Protein 6E20 (pdb70)

Secondary structure (DSSP, 8-state):
--EEEEEEEEETTPEEEEEEEE-TT--BEEEEEEEETTEEEEEEEEBSSBTTB--EEEEEEBTTB---EEE------TTS-EEEEEEE-SSEEEEEPTTS-EEEEE-SS--SEEEEEEEEESEEEEEEE-/--EEEEEEEEETTPEEEEEEEE-TT-SBEEEEEEEETTEEEEEEEEBSSBTTB--EEEEEEETTB---EEE------TT--EEEEEEE-SSEEEEEPTTS-EEEEE-TT--SEEEEEEEEESEEEEEEEE-

InterPro domains:
  IPR001079 Galectin, carbohydrate recognition domain [PF00337] (8-133)
  IPR001079 Galectin, carbohydrate recognition domain [PS51304] (3-134)
  IPR001079 Galectin, carbohydrate recognition domain [SM00276] (2-134)
  IPR001079 Galectin, carbohydrate recognition domain [SM00908] (7-133)
  IPR001079 Galectin, carbohydrate recognition domain [cd00070] (10-132)
  IPR013320 Concanavalin A-like lectin/glucanase domain superfamily [SSF49899] (4-133)
  IPR044156 Galectin-like [PTHR11346] (11-133)

Nearest PDB structures (foldseek):
  6e20-assembly1_A  TM=1.008E+00  e=2.338E-24  Danio rerio
  1wld-assembly1_A-2  TM=9.629E-01  e=2.740E-14  Conger myriaster
  1wlc-assembly1_A-2  TM=9.597E-01  e=2.348E-14  Conger myriaster
  1is3-assembly1_A  TM=9.635E-01  e=5.935E-14  Conger myriaster
  1wlw-assembly1_A-2  TM=9.595E-01  e=4.830E-14  Conger myriaster

Solvent-accessible surface area: 12038 Å² total

B-factor: mean 32.48, std 8.84, range [18.96, 79.33]

GO terms:
  GO:0016936 galactoside binding (F, IDA)
  GO:0043236 laminin binding (F, IDA)
  GO:0002040 sprouting angiogenesis (P, IGI)
  GO:0001944 vasculature development (P, IMP)
  GO:0048741 skeletal muscle fiber development (P, IMP)
  GO:0050769 positive regulation of neurogenesis (P, IMP)
  GO:0090303 positive regulation of wound healing (P, IMP)

Foldseek 3Di:
DFDKAFQPKDFAPDKKKWKWAFAQPFQKKWKFWAADPQWTQWTWIQGCHPPNDVWIWIWTHHPHDIPIDTDPDHPHHHGDMWMWIWHDDLFFIWIQTRVRDIDTGGRPVRDRMTGIIGMDTRMGTPDTDD/DADKFFQPKAFAPKKKKWKKAFALPFQKKWKFWAADPQWTQWTWMQGCHPPNDVWIWIWTGHDNDIPIDTDPDHPHHHGDMWMWMWHDDLFWIWIQTRVRDIDTGGRPVSDRITRIIGMDTRMDIPDIDID

CATH classification: 2.60.120.200

Radius of gyration: 19.39 Å; Cα contacts (8 Å, |Δi|>4): 708; chains: 2; bounding box: 37×38×60 Å

Structure (mmCIF, N/CA/C/O backbone):
data_6E20
#
_entry.id   6E20
#
_cell.length_a   40.438
_cell.length_b   40.438
_cell.length_c   303.639
_cell.angle_alpha   90.00
_cell.angle_beta   90.00
_cell.angle_gamma   120.00
#
_symmetry.space_group_name_H-M   'P 61'
#
loop_
_entity.id
_entity.type
_entity.pdbx_description
1 polymer Galectin
2 branched beta-D-galactopyranose-(1-4)-2-acetamido-2-deoxy-alpha-D-glucopyranose
3 non-polymer 'MAGNESIUM ION'
4 water water
#
loop_
_atom_site.group_PDB
_atom_site.id
_atom_site.type_symbol
_atom_site.label_atom_id
_atom_site.label_alt_id
_atom_site.label_comp_id
_atom_site.label_asym_id
_atom_site.label_entity_id
_atom_site.label_seq_id
_atom_site.pdbx_PDB_ins_code
_atom_site.Cartn_x
_atom_site.Cartn_y
_atom_site.Cartn_z
_atom_site.occupancy
_atom_site.B_iso_or_equiv
_atom_site.auth_seq_id
_atom_site.auth_comp_id
_atom_site.auth_asym_id
_atom_site.auth_atom_id
_atom_site.pdbx_PDB_model_num
ATOM 1 N N . ALA A 1 2 ? 10.411 -16.024 8.392 1.00 64.59 2 ALA A N 1
ATOM 2 C CA . ALA A 1 2 ? 10.128 -14.575 8.672 1.00 61.13 2 ALA A CA 1
ATOM 3 C C . ALA A 1 2 ? 11.346 -13.710 8.311 1.00 57.78 2 ALA A C 1
ATOM 4 O O . ALA A 1 2 ? 11.133 -12.578 7.807 1.00 59.16 2 ALA A O 1
ATOM 6 N N . GLY A 1 3 ? 12.560 -14.227 8.552 1.00 47.20 3 GLY A N 1
ATOM 7 C CA . GLY A 1 3 ? 13.849 -13.561 8.265 1.00 38.45 3 GLY A CA 1
ATOM 8 C C . GLY A 1 3 ? 14.480 -14.047 6.966 1.00 35.30 3 GLY A C 1
ATOM 9 O O . GLY A 1 3 ? 13.758 -14.574 6.111 1.00 37.01 3 GLY A O 1
ATOM 10 N N . VAL A 1 4 ? 15.781 -13.836 6.787 1.00 32.71 4 VAL A N 1
ATOM 11 C CA . VAL A 1 4 ? 16.483 -14.105 5.494 1.00 31.64 4 VAL A CA 1
ATOM 12 C C . VAL A 1 4 ? 16.867 -15.596 5.434 1.00 30.87 4 VAL A C 1
ATOM 13 O O . VAL A 1 4 ? 17.620 -16.049 6.325 1.00 27.37 4 VAL A O 1
ATOM 17 N N . LEU A 1 5 ? 16.398 -16.282 4.389 1.00 29.40 5 LEU A N 1
ATOM 18 C CA . LEU A 1 5 ? 16.670 -17.710 4.055 1.00 29.16 5 LEU A CA 1
ATOM 19 C C . LEU A 1 5 ? 17.545 -17.776 2.799 1.00 29.09 5 LEU A C 1
ATOM 20 O O . LEU A 1 5 ? 17.171 -17.193 1.759 1.00 27.08 5 LEU A O 1
ATOM 25 N N . ILE A 1 6 ? 18.712 -18.412 2.903 1.00 29.52 6 ILE A N 1
ATOM 26 C CA . ILE A 1 6 ? 19.649 -18.635 1.768 1.00 28.62 6 ILE A CA 1
ATOM 27 C C . ILE A 1 6 ? 19.855 -20.141 1.621 1.00 30.94 6 ILE A C 1
ATOM 28 O O . ILE A 1 6 ? 20.435 -20.735 2.552 1.00 29.30 6 ILE A O 1
ATOM 33 N N . GLN A 1 7 ? 19.406 -20.733 0.513 1.00 34.34 7 GLN A N 1
ATOM 34 C CA . GLN A 1 7 ? 19.570 -22.187 0.239 1.00 36.41 7 GLN A CA 1
ATOM 35 C C . GLN A 1 7 ? 20.558 -22.402 -0.919 1.00 40.34 7 GLN A C 1
ATOM 36 O O . GLN A 1 7 ? 20.454 -21.690 -1.945 1.00 36.19 7 GLN A O 1
ATOM 42 N N . ASN A 1 8 ? 21.495 -23.341 -0.725 1.00 40.92 8 ASN A N 1
ATOM 43 C CA . ASN A 1 8 ? 22.420 -23.930 -1.736 1.00 39.23 8 ASN A CA 1
ATOM 44 C C . ASN A 1 8 ? 23.578 -22.994 -2.051 1.00 39.50 8 ASN A C 1
ATOM 45 O O . ASN A 1 8 ? 24.297 -23.272 -3.032 1.00 39.29 8 ASN A O 1
ATOM 50 N N . MET A 1 9 ? 23.794 -21.963 -1.233 1.00 36.78 9 MET A N 1
ATOM 51 C CA . MET A 1 9 ? 25.087 -21.240 -1.198 1.00 36.41 9 MET A CA 1
ATOM 52 C C . MET A 1 9 ? 26.045 -22.090 -0.351 1.00 38.88 9 MET A C 1
ATOM 53 O O . MET A 1 9 ? 25.617 -22.526 0.709 1.00 42.09 9 MET A O 1
ATOM 58 N N . SER A 1 10 ? 27.262 -22.392 -0.818 1.00 43.90 10 SER A N 1
ATOM 59 C CA . SER A 1 10 ? 28.095 -23.485 -0.236 1.00 42.24 10 SER A CA 1
ATOM 60 C C . SER A 1 10 ? 29.131 -22.921 0.729 1.00 45.47 10 SER A C 1
ATOM 61 O O . SER A 1 10 ? 29.989 -22.120 0.295 1.00 47.09 10 SER A O 1
ATOM 64 N N . PHE A 1 11 ? 29.071 -23.359 1.989 1.00 44.21 11 PHE A N 1
ATOM 65 C CA . PHE A 1 11 ? 30.081 -23.002 3.017 1.00 42.74 11 PHE A CA 1
ATOM 66 C C . PHE A 1 11 ? 30.866 -24.276 3.354 1.00 38.71 11 PHE A C 1
ATOM 67 O O . PHE A 1 11 ? 30.202 -25.276 3.680 1.00 38.77 11 PHE A O 1
ATOM 75 N N . LYS A 1 12 ? 32.206 -24.218 3.230 1.00 45.02 12 LYS A N 1
ATOM 76 C CA . LYS A 1 12 ? 33.166 -25.359 3.347 1.00 43.40 12 LYS A CA 1
ATOM 77 C C . LYS A 1 12 ? 34.417 -25.004 4.176 1.00 44.55 12 LYS A C 1
ATOM 78 O O . LYS A 1 12 ? 34.876 -23.804 4.192 1.00 39.58 12 LYS A O 1
ATOM 84 N N . VAL A 1 13 ? 35.039 -26.042 4.760 1.00 47.93 13 VAL A N 1
ATOM 85 C CA . VAL A 1 13 ? 36.304 -25.927 5.541 1.00 39.87 13 VAL A CA 1
ATOM 86 C C . VAL A 1 13 ? 37.322 -25.210 4.666 1.00 42.37 13 VAL A C 1
ATOM 87 O O . VAL A 1 13 ? 37.526 -25.656 3.546 1.00 49.40 13 VAL A O 1
ATOM 91 N N . GLY A 1 14 ? 37.942 -24.150 5.170 1.00 43.20 14 GLY A N 1
ATOM 92 C CA . GLY A 1 14 ? 38.932 -23.357 4.431 1.00 44.85 14 GLY A CA 1
ATOM 93 C C . GLY A 1 14 ? 38.362 -22.007 4.082 1.00 45.60 14 GLY A C 1
ATOM 94 O O . GLY A 1 14 ? 39.133 -21.036 4.096 1.00 58.27 14 GLY A O 1
ATOM 95 N N . GLN A 1 15 ? 37.058 -21.942 3.802 1.00 47.17 15 GLN A N 1
ATOM 96 C CA . GLN A 1 15 ? 36.380 -20.714 3.308 1.00 48.10 15 GLN A CA 1
ATOM 97 C C . GLN A 1 15 ? 36.057 -19.780 4.479 1.00 48.32 15 GLN A C 1
ATOM 98 O O . GLN A 1 15 ? 35.725 -20.286 5.559 1.00 51.50 15 GLN A O 1
ATOM 104 N N . THR A 1 16 ? 36.140 -18.468 4.240 1.00 47.97 16 THR A N 1
ATOM 105 C CA . THR A 1 16 ? 35.629 -17.391 5.126 1.00 48.72 16 THR A CA 1
ATOM 106 C C . THR A 1 16 ? 34.180 -17.078 4.715 1.00 48.16 16 THR A C 1
ATOM 107 O O . THR A 1 16 ? 33.963 -16.696 3.539 1.00 48.85 16 THR A O 1
ATOM 111 N N . LEU A 1 17 ? 33.226 -17.237 5.631 1.00 41.59 17 LEU A N 1
ATOM 112 C CA . LEU A 1 17 ? 31.864 -16.656 5.496 1.00 39.81 17 LEU A CA 1
ATOM 113 C C . LEU A 1 17 ? 31.897 -15.274 6.140 1.00 38.82 17 LEU A C 1
ATOM 114 O O . LEU A 1 17 ? 32.247 -15.205 7.333 1.00 40.15 17 LEU A O 1
ATOM 119 N N . THR A 1 18 ? 31.631 -14.218 5.368 1.00 37.80 18 THR A N 1
ATOM 120 C CA . THR A 1 18 ? 31.501 -12.827 5.874 1.00 36.18 18 THR A CA 1
ATOM 121 C C . THR A 1 18 ? 30.015 -12.417 5.845 1.00 36.81 18 THR A C 1
ATOM 122 O O . THR A 1 18 ? 29.414 -12.440 4.755 1.00 38.20 18 THR A O 1
ATOM 126 N N . ILE A 1 19 ? 29.443 -12.108 7.012 1.00 32.23 19 ILE A N 1
ATOM 127 C CA . ILE A 1 19 ? 28.083 -11.527 7.196 1.00 29.68 19 ILE A CA 1
ATOM 128 C C . ILE A 1 19 ? 28.238 -10.037 7.507 1.00 30.71 19 ILE A C 1
ATOM 129 O O . ILE A 1 19 ? 28.976 -9.666 8.440 1.00 29.41 19 ILE A O 1
ATOM 134 N N . THR A 1 20 ? 27.591 -9.210 6.699 1.00 29.65 20 THR A N 1
ATOM 135 C CA . THR A 1 20 ? 27.499 -7.756 6.897 1.00 28.49 20 THR A CA 1
ATOM 136 C C . THR A 1 20 ? 26.039 -7.472 7.238 1.00 27.47 20 THR A C 1
ATOM 137 O O . THR A 1 20 ? 25.160 -7.978 6.542 1.00 31.40 20 THR A O 1
ATOM 141 N N . GLY A 1 21 ? 25.783 -6.728 8.300 1.00 27.83 21 GLY A N 1
ATOM 142 C CA . GLY A 1 21 ? 24.421 -6.227 8.518 1.00 27.70 21 GLY A CA 1
ATOM 143 C C . GLY A 1 21 ? 24.360 -5.123 9.536 1.00 25.20 21 GLY A C 1
ATOM 144 O O . GLY A 1 21 ? 25.406 -4.631 9.963 1.00 24.62 21 GLY A O 1
ATOM 145 N N . VAL A 1 22 ? 23.143 -4.772 9.922 1.00 26.41 22 VAL A N 1
ATOM 146 C CA . VAL A 1 22 ? 22.870 -3.635 10.848 1.00 25.39 22 VAL A CA 1
ATOM 147 C C . VAL A 1 22 ? 21.720 -4.078 11.731 1.00 24.20 22 VAL A C 1
ATOM 148 O O . VAL A 1 22 ? 20.645 -4.426 11.235 1.00 24.11 22 VAL A O 1
ATOM 152 N N . PRO A 1 23 ? 21.926 -4.155 13.061 1.00 23.56 23 PRO A N 1
ATOM 153 C CA . PRO A 1 23 ? 20.828 -4.490 13.948 1.00 24.25 23 PRO A CA 1
ATOM 154 C C . PRO A 1 23 ? 19.846 -3.310 13.891 1.00 25.45 23 PRO A C 1
ATOM 155 O O . PRO A 1 23 ? 20.265 -2.165 13.700 1.00 23.20 23 PRO A O 1
ATOM 159 N N . LYS A 1 24 ? 18.563 -3.619 14.039 1.00 27.50 24 LYS A N 1
ATOM 160 C CA . LYS A 1 24 ? 17.500 -2.598 14.066 1.00 28.46 24 LYS A CA 1
ATOM 161 C C . LYS A 1 24 ? 17.724 -1.716 15.295 1.00 25.11 24 LYS A C 1
ATOM 162 O O . LYS A 1 24 ? 18.291 -2.154 16.300 1.00 25.57 24 LYS A O 1
ATOM 168 N N . PRO A 1 25 ? 17.274 -0.444 15.266 1.00 24.39 25 PRO A N 1
ATOM 169 C CA . PRO A 1 25 ? 17.468 0.473 16.396 1.00 23.03 25 PRO A CA 1
ATOM 170 C C . PRO A 1 25 ? 17.025 -0.058 17.763 1.00 20.96 25 PRO A C 1
ATOM 171 O O . PRO A 1 25 ? 17.652 0.289 18.747 1.00 21.39 25 PRO A O 1
ATOM 175 N N . ASP A 1 26 ? 15.956 -0.858 17.800 1.00 23.52 26 ASP A N 1
ATOM 176 C CA . ASP A 1 26 ? 15.388 -1.443 19.049 1.00 25.13 26 ASP A CA 1
ATOM 177 C C . ASP A 1 26 ? 15.561 -2.959 19.013 1.00 25.20 26 ASP A C 1
ATOM 178 O O . ASP A 1 26 ? 14.768 -3.671 19.651 1.00 24.32 26 ASP A O 1
ATOM 183 N N . SER A 1 27 ? 16.576 -3.442 18.300 1.00 23.99 27 SER A N 1
ATOM 184 C CA . SER A 1 27 ? 16.867 -4.894 18.244 1.00 25.12 27 SER A CA 1
ATOM 185 C C . SER A 1 27 ? 16.995 -5.403 19.676 1.00 23.32 27 SER A C 1
ATOM 186 O O . SER A 1 27 ? 17.773 -4.821 20.486 1.00 22.80 27 SER A O 1
ATOM 189 N N . THR A 1 28 ? 16.273 -6.473 19.972 1.00 22.36 28 THR A N 1
ATOM 190 C CA . THR A 1 28 ? 16.422 -7.261 21.223 1.00 23.59 28 THR A CA 1
ATOM 191 C C . THR A 1 28 ? 17.473 -8.351 20.984 1.00 24.32 28 THR A C 1
ATOM 192 O O . THR A 1 28 ? 18.232 -8.694 21.905 1.00 25.75 28 THR A O 1
ATOM 196 N N . ASN A 1 29 ? 17.477 -8.929 19.792 1.00 23.85 29 ASN A N 1
ATOM 197 C CA . ASN A 1 29 ? 18.495 -9.945 19.409 1.00 26.30 29 ASN A CA 1
ATOM 198 C C . ASN A 1 29 ? 18.411 -10.206 17.912 1.00 26.44 29 ASN A C 1
ATOM 199 O O . ASN A 1 29 ? 17.475 -9.690 17.269 1.00 27.70 29 ASN A O 1
ATOM 204 N N . PHE A 1 30 ? 19.389 -10.939 17.388 1.00 27.82 30 PHE A N 1
ATOM 205 C CA . PHE A 1 30 ? 19.372 -11.514 16.028 1.00 26.37 30 PHE A CA 1
ATOM 206 C C . PHE A 1 30 ? 20.209 -12.784 16.059 1.00 25.81 30 PHE A C 1
ATOM 207 O O . PHE A 1 30 ? 20.965 -12.973 17.022 1.00 25.22 30 PHE A O 1
ATOM 215 N N . ALA A 1 31 ? 20.011 -13.629 15.057 1.00 26.74 31 ALA A N 1
ATOM 216 C CA . ALA A 1 31 ? 20.588 -14.988 14.964 1.00 27.14 31 ALA A CA 1
ATOM 217 C C . ALA A 1 31 ? 21.041 -15.275 13.531 1.00 27.28 31 ALA A C 1
ATOM 218 O O . ALA A 1 31 ? 20.294 -14.933 12.558 1.00 26.24 31 ALA A O 1
ATOM 220 N N . ILE A 1 32 ? 22.245 -15.842 13.430 1.00 28.99 32 ILE A N 1
ATOM 221 C CA . ILE A 1 32 ? 22.851 -16.446 12.208 1.00 30.64 32 ILE A CA 1
ATOM 222 C C . ILE A 1 32 ? 22.771 -17.957 12.394 1.00 31.49 32 ILE A C 1
ATOM 223 O O . ILE A 1 32 ? 23.350 -18.454 13.405 1.00 28.99 32 ILE A O 1
ATOM 228 N N . ASN A 1 33 ? 22.035 -18.640 11.509 1.00 28.02 33 ASN A N 1
ATOM 229 C CA . ASN A 1 33 ? 21.871 -20.110 11.540 1.00 30.11 33 ASN A CA 1
ATOM 230 C C . ASN A 1 33 ? 22.620 -20.695 10.342 1.00 33.79 33 ASN A C 1
ATOM 231 O O . ASN A 1 33 ? 22.410 -20.228 9.196 1.00 35.89 33 ASN A O 1
ATOM 236 N N . ILE A 1 34 ? 23.484 -21.674 10.603 1.00 36.09 34 ILE A N 1
ATOM 237 C CA . ILE A 1 34 ? 24.278 -22.400 9.569 1.00 33.62 34 ILE A CA 1
ATOM 238 C C . ILE A 1 34 ? 24.077 -23.887 9.830 1.00 34.85 34 ILE A C 1
ATOM 239 O O . ILE A 1 34 ? 24.419 -24.331 10.945 1.00 31.48 34 ILE A O 1
ATOM 244 N N . GLY A 1 35 ? 23.499 -24.610 8.871 1.00 36.69 35 GLY A N 1
ATOM 245 C CA . GLY A 1 35 ? 23.248 -26.058 8.986 1.00 34.80 35 GLY A CA 1
ATOM 246 C C . GLY A 1 35 ? 22.931 -26.695 7.643 1.00 34.58 35 GLY A C 1
ATOM 247 O O . GLY A 1 35 ? 23.479 -26.245 6.621 1.00 38.48 35 GLY A O 1
ATOM 248 N N . HIS A 1 36 ? 22.118 -27.746 7.681 1.00 36.94 36 HIS A N 1
ATOM 249 C CA . HIS A 1 36 ? 21.661 -28.542 6.517 1.00 40.64 36 HIS A CA 1
ATOM 250 C C . HIS A 1 36 ? 20.224 -28.146 6.211 1.00 37.43 36 HIS A C 1
ATOM 251 O O . HIS A 1 36 ? 19.868 -28.078 5.036 1.00 39.60 36 HIS A O 1
ATOM 258 N N . SER A 1 37 ? 19.453 -27.928 7.271 1.00 41.37 37 SER A N 1
ATOM 259 C CA . SER A 1 37 ? 17.977 -27.832 7.267 1.00 39.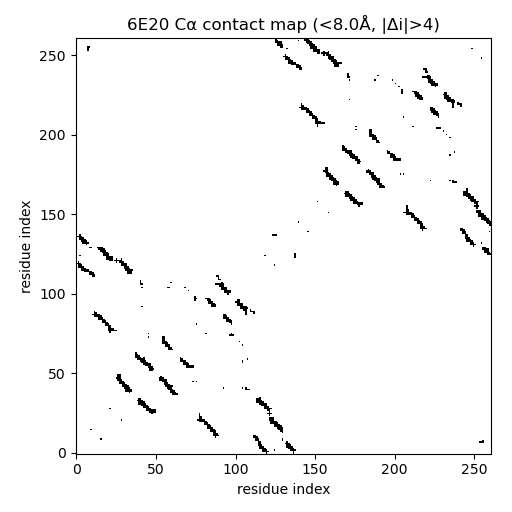71 37 SER A CA 1
ATOM 260 C C . SER A 1 37 ? 17.552 -26.948 8.433 1.00 42.03 37 SER A C 1
ATOM 261 O O . SER A 1 37 ? 18.393 -26.579 9.251 1.00 40.78 37 SER A O 1
ATOM 264 N N . PRO A 1 38 ? 16.261 -26.559 8.521 1.00 38.93 38 PRO A N 1
ATOM 265 C CA . PRO A 1 38 ? 15.714 -25.938 9.727 1.00 39.89 38 PRO A CA 1
ATOM 266 C C . PRO A 1 38 ? 15.758 -26.804 10.994 1.00 41.82 38 PRO A C 1
ATOM 267 O O . PRO A 1 38 ? 15.855 -26.232 12.061 1.00 39.01 38 PRO A O 1
ATOM 271 N N . GLU A 1 39 ? 15.666 -28.133 10.851 1.00 41.59 39 GLU A N 1
ATOM 272 C CA . GLU A 1 39 ? 15.688 -29.117 11.975 1.00 40.90 39 GLU A CA 1
ATOM 273 C C . GLU A 1 39 ? 17.129 -29.533 12.308 1.00 39.15 39 GLU A C 1
ATOM 274 O O . GLU A 1 39 ? 17.323 -30.322 13.257 1.00 37.84 39 GLU A O 1
ATOM 280 N N . ASP A 1 40 ? 18.115 -29.089 11.539 1.00 39.20 40 ASP A N 1
ATOM 281 C CA . 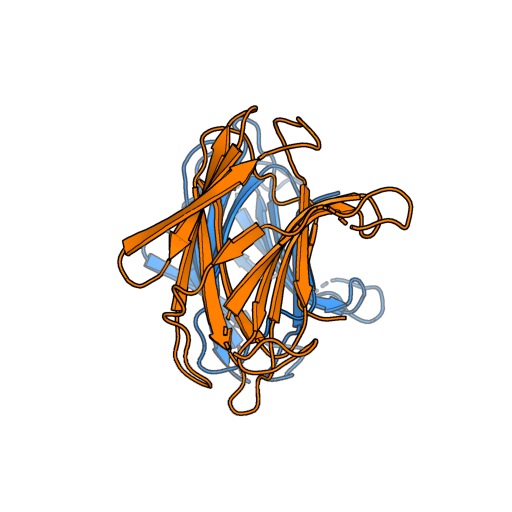ASP A 1 40 ? 19.518 -29.514 11.761 1.00 40.14 40 ASP A CA 1
ATOM 282 C C . ASP A 1 40 ? 20.429 -28.285 11.634 1.00 38.43 40 ASP A C 1
ATOM 283 O O . ASP A 1 40 ? 20.872 -27.992 10.497 1.00 41.15 40 ASP A O 1
ATOM 288 N N . ILE A 1 41 ? 20.700 -27.595 12.763 1.00 37.89 41 ILE A N 1
ATOM 289 C CA . ILE A 1 41 ? 21.504 -26.331 12.840 1.00 31.58 41 ILE A CA 1
ATOM 290 C C . ILE A 1 41 ? 22.836 -26.609 13.544 1.00 29.12 41 ILE A C 1
ATOM 291 O O . ILE A 1 41 ? 22.822 -26.874 14.761 1.00 27.77 41 ILE A O 1
ATOM 296 N N . ALA A 1 42 ? 23.953 -26.457 12.838 1.00 29.45 42 ALA A N 1
ATOM 297 C CA . ALA A 1 42 ? 25.303 -26.770 13.365 1.00 29.91 42 ALA A CA 1
ATOM 298 C C . ALA A 1 42 ? 25.837 -25.555 14.136 1.00 30.37 42 ALA A C 1
ATOM 299 O O . ALA A 1 42 ? 26.496 -25.757 15.159 1.00 26.45 42 ALA A O 1
ATOM 301 N N . LEU A 1 43 ? 25.603 -24.336 13.638 1.00 26.89 43 LEU A N 1
ATOM 302 C CA . LEU A 1 43 ? 25.934 -23.094 14.382 1.00 28.67 43 LEU A CA 1
ATOM 303 C C . LEU A 1 43 ? 24.701 -22.186 14.395 1.00 27.38 43 LEU A C 1
ATOM 304 O O . LEU A 1 43 ? 24.226 -21.835 13.317 1.00 28.78 43 LEU A O 1
ATOM 309 N N . HIS A 1 44 ? 24.196 -21.919 15.597 1.00 25.05 44 HIS A N 1
ATOM 310 C CA . HIS A 1 44 ? 23.253 -20.824 15.941 1.00 26.00 44 HIS A CA 1
ATOM 311 C C . HIS A 1 44 ? 24.042 -19.782 16.734 1.00 23.66 44 HIS A C 1
ATOM 312 O O . HIS A 1 44 ? 24.509 -20.090 17.848 1.00 19.28 44 HIS A O 1
ATOM 319 N N . MET A 1 45 ? 24.297 -18.629 16.129 1.00 23.31 45 MET A N 1
ATOM 320 C CA . MET A 1 45 ? 25.058 -17.571 16.807 1.00 23.41 45 MET A CA 1
ATOM 321 C C . MET A 1 45 ? 24.108 -16.400 17.060 1.00 25.65 45 MET A C 1
ATOM 322 O O . MET A 1 45 ? 23.677 -15.770 16.066 1.00 24.79 45 MET A O 1
ATOM 327 N N . ASN A 1 46 ? 23.829 -16.125 18.332 1.00 23.30 46 ASN A N 1
ATOM 328 C CA . ASN A 1 46 ? 22.629 -15.359 18.755 1.00 22.82 46 ASN A CA 1
ATOM 329 C C . ASN A 1 46 ? 23.070 -14.210 19.655 1.00 22.77 46 ASN A C 1
ATOM 330 O O . ASN A 1 46 ? 23.046 -14.333 20.879 1.00 24.57 46 ASN A O 1
ATOM 335 N N . PRO A 1 47 ? 23.536 -13.073 19.088 1.00 22.68 47 PRO A N 1
ATOM 336 C CA . PRO A 1 47 ? 23.779 -11.869 19.885 1.00 22.68 47 PRO A CA 1
ATOM 337 C C . PRO A 1 47 ? 22.484 -11.304 20.482 1.00 21.83 47 PRO A C 1
ATOM 338 O O . PRO A 1 47 ? 21.520 -11.084 19.730 1.00 22.27 47 PRO A O 1
ATOM 342 N N . ARG A 1 48 ? 22.483 -11.115 21.802 1.00 20.50 48 ARG A N 1
ATOM 343 C CA . ARG A 1 48 ? 21.301 -10.666 22.571 1.00 22.90 48 ARG A CA 1
ATOM 344 C C . ARG A 1 48 ? 21.611 -9.298 23.170 1.00 25.26 48 ARG A C 1
ATOM 345 O O . ARG A 1 48 ? 22.433 -9.252 24.089 1.00 26.69 48 ARG A O 1
ATOM 353 N N . PHE A 1 49 ? 20.974 -8.245 22.636 1.00 24.43 49 PHE A N 1
ATOM 354 C CA . PHE A 1 49 ? 20.940 -6.906 23.274 1.00 24.35 49 PHE A CA 1
ATOM 355 C C . PHE A 1 49 ? 20.201 -7.071 24.604 1.00 23.62 49 PHE A C 1
ATOM 356 O O . PHE A 1 49 ? 20.768 -6.755 25.641 1.00 22.86 49 PHE A O 1
ATOM 364 N N . ASP A 1 50 ? 19.006 -7.653 24.556 1.00 24.74 50 ASP A N 1
ATOM 365 C CA . ASP A 1 50 ? 18.111 -7.809 25.721 1.00 24.64 50 ASP A CA 1
ATOM 366 C C . ASP A 1 50 ? 17.061 -8.847 25.344 1.00 24.04 50 ASP A C 1
ATOM 367 O O . ASP A 1 50 ? 16.063 -8.467 24.766 1.00 20.67 50 ASP A O 1
ATOM 372 N N . ALA A 1 51 ? 17.334 -10.133 25.554 1.00 25.16 51 ALA A N 1
ATOM 373 C CA . ALA A 1 51 ? 16.362 -11.207 25.239 1.00 24.50 51 ALA A CA 1
ATOM 374 C C . ALA A 1 51 ? 16.614 -12.405 26.146 1.00 25.78 51 ALA A C 1
ATOM 375 O O . ALA A 1 51 ? 17.790 -12.720 26.397 1.00 20.38 51 ALA A O 1
ATOM 377 N N . HIS A 1 52 ? 15.537 -13.006 26.672 1.00 26.60 52 HIS A N 1
ATOM 378 C CA . HIS A 1 52 ? 15.588 -14.285 27.419 1.00 24.57 52 HIS A CA 1
ATOM 379 C C . HIS A 1 52 ? 16.308 -14.083 28.757 1.00 25.13 52 HIS A C 1
ATOM 380 O O . HIS A 1 52 ? 16.903 -15.070 29.300 1.00 24.06 52 HIS A O 1
ATOM 387 N N . GLY A 1 53 ? 16.241 -12.868 29.310 1.00 24.46 53 GLY A N 1
ATOM 388 C CA . GLY A 1 53 ? 16.940 -12.502 30.563 1.00 24.35 53 GLY A CA 1
ATOM 389 C C . GLY A 1 53 ? 18.402 -12.106 30.348 1.00 22.98 53 GLY A C 1
ATOM 390 O O . GLY A 1 53 ? 19.084 -11.798 31.348 1.00 25.65 53 GLY A O 1
ATOM 391 N N . ASP A 1 54 ? 18.890 -12.106 29.107 1.00 23.21 54 ASP A N 1
ATOM 392 C CA . ASP A 1 54 ? 20.317 -11.841 28.766 1.00 25.27 54 ASP A CA 1
ATOM 393 C C . ASP A 1 54 ? 20.449 -10.430 28.163 1.00 23.99 54 ASP A C 1
ATOM 394 O O . ASP A 1 54 ? 19.698 -10.120 27.267 1.00 21.79 54 ASP A O 1
ATOM 399 N N . GLN A 1 55 ? 21.362 -9.605 28.677 1.00 25.00 55 GLN A N 1
ATOM 400 C CA . GLN A 1 55 ? 21.715 -8.288 28.104 1.00 23.36 55 GLN A CA 1
ATOM 401 C C . GLN A 1 55 ? 23.157 -8.359 27.599 1.00 23.23 55 GLN A C 1
ATOM 402 O O . GLN A 1 55 ? 24.006 -8.870 28.311 1.00 24.26 55 GLN A O 1
ATOM 418 N N . THR A 1 57 ? 24.901 -10.203 25.593 1.00 24.64 57 THR A N 1
ATOM 419 C CA . THR A 1 57 ? 25.509 -11.553 25.613 1.00 27.13 57 THR A CA 1
ATOM 420 C C . THR A 1 57 ? 25.329 -12.203 24.240 1.00 25.87 57 THR A C 1
ATOM 421 O O . THR A 1 57 ? 24.224 -12.128 23.666 1.00 25.25 57 THR A O 1
ATOM 425 N N . ILE A 1 58 ? 26.364 -12.894 23.782 1.00 24.59 58 ILE A N 1
ATOM 426 C CA . ILE A 1 58 ? 26.309 -13.768 22.579 1.00 23.22 58 ILE A CA 1
ATOM 427 C C . ILE A 1 58 ? 26.104 -15.201 23.060 1.00 23.03 58 ILE A C 1
ATOM 428 O O . ILE A 1 58 ? 26.920 -15.681 23.870 1.00 23.40 58 ILE A O 1
ATOM 433 N N . VAL A 1 59 ? 25.032 -15.834 22.582 1.00 24.13 59 VAL A N 1
ATOM 434 C CA . VAL A 1 59 ? 24.705 -17.256 22.856 1.00 24.36 59 VAL A CA 1
ATOM 435 C C . VAL A 1 59 ? 24.971 -18.043 21.582 1.00 24.51 59 VAL A C 1
ATOM 436 O O . VAL A 1 59 ? 24.345 -17.732 20.549 1.00 25.95 59 VAL A O 1
ATOM 440 N N . CYS A 1 60 ? 25.821 -19.060 21.674 1.00 22.82 60 CYS A N 1
ATOM 441 C CA . CYS A 1 60 ? 26.080 -20.001 20.564 1.00 23.57 60 CYS A CA 1
ATOM 442 C C . CYS A 1 60 ? 25.590 -21.387 20.977 1.00 23.53 60 CYS A C 1
ATOM 443 O O . CYS A 1 60 ? 25.714 -21.768 22.147 1.00 21.09 60 CYS A O 1
ATOM 446 N N . ASN A 1 61 ? 25.016 -22.111 20.032 1.00 24.72 61 ASN A N 1
ATOM 447 C CA . ASN A 1 61 ? 24.434 -23.437 20.312 1.00 24.08 61 ASN A CA 1
ATOM 448 C C . ASN A 1 61 ? 24.212 -24.157 18.982 1.00 24.74 61 ASN A C 1
ATOM 449 O O . ASN A 1 61 ? 24.487 -23.579 17.907 1.00 24.31 61 ASN A O 1
ATOM 454 N N . SER A 1 62 ? 23.735 -25.388 19.064 1.00 24.70 62 SER A N 1
ATOM 455 C CA . SER A 1 62 ? 23.377 -26.231 17.906 1.00 27.05 62 SER A CA 1
ATOM 456 C C . SER A 1 62 ? 22.021 -26.867 18.185 1.00 26.84 62 SER A C 1
ATOM 457 O O . SER A 1 62 ? 21.659 -26.961 19.361 1.00 28.47 62 SER A O 1
ATOM 460 N N . PHE A 1 63 ? 21.299 -27.247 17.131 1.00 30.89 63 PHE A N 1
ATOM 461 C CA . PHE A 1 63 ? 19.924 -27.793 17.200 1.00 32.10 63 PHE A CA 1
ATOM 462 C C . PHE A 1 63 ? 19.831 -29.026 16.304 1.00 34.26 63 PHE A C 1
ATOM 463 O O . PHE A 1 63 ? 20.023 -28.908 15.081 1.00 34.87 63 PHE A O 1
ATOM 471 N N . GLN A 1 64 ? 19.557 -30.170 16.920 1.00 41.76 64 GLN A N 1
ATOM 472 C CA . GLN A 1 64 ? 19.482 -31.488 16.244 1.00 48.45 64 GLN A CA 1
ATOM 473 C C . GLN A 1 64 ? 18.477 -32.361 17.006 1.00 50.17 64 GLN A C 1
ATOM 474 O O . GLN A 1 64 ? 18.394 -32.206 18.237 1.00 47.19 64 GLN A O 1
ATOM 480 N N . SER A 1 65 ? 17.711 -33.194 16.292 1.00 50.38 65 SER A N 1
ATOM 481 C CA . SER A 1 65 ? 16.805 -34.231 16.852 1.00 52.80 65 SER A CA 1
ATOM 482 C C . SER A 1 65 ? 15.744 -33.574 17.744 1.00 52.02 65 SER A C 1
ATOM 483 O O . SER A 1 65 ? 15.269 -34.242 18.684 1.00 53.25 65 SER A O 1
ATOM 486 N N . GLY A 1 66 ? 15.394 -32.314 17.457 1.00 48.52 66 GLY A N 1
ATOM 487 C CA . GLY A 1 66 ? 14.281 -31.585 18.094 1.00 44.35 66 GLY A CA 1
ATOM 488 C C . GLY A 1 66 ? 14.679 -30.903 19.394 1.00 43.70 66 GLY A C 1
ATOM 489 O O . GLY A 1 66 ? 13.764 -30.508 20.126 1.00 40.33 66 GLY A O 1
ATOM 490 N N . SER A 1 67 ? 15.981 -30.719 19.670 1.00 42.20 67 SER A N 1
ATOM 491 C CA . SER A 1 67 ? 16.481 -30.154 20.957 1.00 37.20 67 SER A CA 1
ATOM 492 C C . SER A 1 67 ? 17.670 -29.219 20.741 1.00 32.29 67 SER A C 1
ATOM 493 O O . SER A 1 67 ? 18.556 -29.566 19.938 1.00 30.87 67 SER A O 1
ATOM 496 N N . TRP A 1 68 ? 17.724 -28.108 21.489 1.00 28.18 68 TRP A N 1
ATOM 497 C CA . TRP A 1 68 ? 18.957 -27.295 21.648 1.00 27.95 68 TRP A CA 1
ATOM 498 C C . TRP A 1 68 ? 19.981 -28.112 22.449 1.00 28.00 68 TRP A C 1
ATOM 499 O O . TRP A 1 68 ? 19.567 -28.879 23.346 1.00 28.65 68 TRP A O 1
ATOM 520 N N . GLU A 1 70 ? 24.141 -27.817 24.390 1.00 24.39 70 GLU A N 1
ATOM 521 C CA . GLU A 1 70 ? 24.666 -26.941 25.473 1.00 24.35 70 GLU A CA 1
ATOM 522 C C . GLU A 1 70 ? 25.102 -25.581 24.900 1.00 23.21 70 GLU A C 1
ATOM 523 O O . GLU A 1 70 ? 25.866 -25.530 23.879 1.00 23.39 70 GLU A O 1
ATOM 529 N N . GLU A 1 71 ? 24.705 -24.495 25.569 1.00 24.28 71 GLU A N 1
ATOM 530 C CA . GLU A 1 71 ? 25.019 -23.114 25.124 1.00 21.67 71 GLU A CA 1
ATOM 531 C C . GLU A 1 71 ? 26.475 -22.787 25.447 1.00 21.69 71 GLU A C 1
ATOM 532 O O . GLU A 1 71 ? 26.919 -23.152 26.540 1.00 20.81 71 GLU A O 1
ATOM 538 N N . HIS A 1 72 ? 27.088 -22.059 24.536 1.00 22.32 72 HIS A N 1
ATOM 539 C CA . HIS A 1 72 ? 28.381 -21.388 24.764 1.00 24.79 72 HIS A CA 1
ATOM 540 C C . HIS A 1 72 ? 28.021 -19.897 24.890 1.00 26.82 72 HIS A C 1
ATOM 541 O O . HIS A 1 72 ? 27.467 -19.348 23.952 1.00 26.59 72 HIS A O 1
ATOM 548 N N . ARG A 1 73 ? 28.273 -19.297 26.049 1.00 27.54 73 ARG A N 1
ATOM 549 C CA . ARG A 1 73 ? 27.883 -17.895 26.330 1.00 27.84 73 ARG A CA 1
ATOM 550 C C . ARG A 1 73 ? 29.109 -16.980 26.461 1.00 29.24 73 ARG A C 1
ATOM 551 O O . ARG A 1 73 ? 30.044 -17.365 27.110 1.00 29.27 73 ARG A O 1
ATOM 559 N N . ASP A 1 74 ? 29.070 -15.824 25.811 1.00 28.65 74 ASP A N 1
ATOM 560 C CA . ASP A 1 74 ? 30.176 -14.835 25.798 1.00 29.90 74 ASP A CA 1
ATOM 561 C C . ASP A 1 74 ? 29.657 -13.433 26.128 1.00 32.65 74 ASP A C 1
ATOM 562 O O . ASP A 1 74 ? 28.774 -12.943 25.460 1.00 27.18 74 ASP A O 1
ATOM 567 N N . ASP A 1 75 ? 30.341 -12.801 27.071 1.00 36.02 75 ASP A N 1
ATOM 568 C CA . ASP A 1 75 ? 30.051 -11.463 27.645 1.00 40.17 75 ASP A CA 1
ATOM 569 C C . ASP A 1 75 ? 30.701 -10.404 26.750 1.00 35.07 75 ASP A C 1
ATOM 570 O O . ASP A 1 75 ? 30.455 -9.216 26.958 1.00 32.12 75 ASP A O 1
ATOM 575 N N . ASN A 1 76 ? 31.547 -10.829 25.816 1.00 33.49 76 ASN A N 1
ATOM 576 C CA . ASN A 1 76 ? 32.192 -9.940 24.821 1.00 36.75 76 ASN A CA 1
ATOM 577 C C . ASN A 1 76 ? 31.150 -9.606 23.755 1.00 34.55 76 ASN A C 1
ATOM 578 O O . ASN A 1 76 ? 30.727 -10.529 23.055 1.00 35.33 76 ASN A O 1
ATOM 583 N N . PHE A 1 77 ? 30.747 -8.343 23.643 1.00 31.87 77 PHE A N 1
ATOM 584 C CA . PHE A 1 77 ? 29.562 -7.927 22.843 1.00 28.44 77 PHE A CA 1
ATOM 585 C C . PHE A 1 77 ? 29.878 -6.678 22.031 1.00 27.46 77 PHE A C 1
ATOM 586 O O . PHE A 1 77 ? 29.502 -5.579 22.429 1.00 25.87 77 PHE A O 1
ATOM 594 N N . PRO A 1 78 ? 30.590 -6.795 20.888 1.00 29.30 78 PRO A N 1
ATOM 595 C CA . PRO A 1 78 ? 30.971 -5.631 20.096 1.00 29.68 78 PRO A CA 1
ATOM 596 C C . PRO A 1 78 ? 29.912 -5.373 19.020 1.00 31.25 78 PRO A C 1
ATOM 597 O O . PRO A 1 78 ? 30.244 -5.323 17.834 1.00 35.06 78 PRO A O 1
ATOM 601 N N . PHE A 1 79 ? 28.668 -5.215 19.464 1.00 27.97 79 PHE A N 1
ATOM 602 C CA . PHE A 1 79 ? 27.501 -4.923 18.604 1.00 25.94 79 PHE A CA 1
ATOM 603 C C . PHE A 1 79 ? 26.779 -3.718 19.189 1.00 23.90 79 PHE A C 1
ATOM 604 O O . PHE A 1 79 ? 26.694 -3.610 20.406 1.00 23.42 79 PHE A O 1
ATOM 612 N N . ILE A 1 80 ? 26.284 -2.837 18.329 1.00 25.53 80 ILE A N 1
ATOM 613 C CA . ILE A 1 80 ? 25.485 -1.647 18.743 1.00 25.73 80 ILE A CA 1
ATOM 614 C C . ILE A 1 80 ? 24.237 -1.577 17.854 1.00 24.90 80 ILE A C 1
ATOM 615 O O . ILE A 1 80 ? 24.352 -1.768 16.627 1.00 25.27 80 ILE A O 1
ATOM 620 N N . GLN A 1 81 ? 23.076 -1.336 18.456 1.00 24.01 81 GLN A N 1
ATOM 621 C CA . GLN A 1 81 ? 21.826 -1.177 17.685 1.00 24.66 81 GLN A CA 1
ATOM 622 C C . GLN A 1 81 ? 22.097 -0.112 16.607 1.00 22.99 81 GLN A C 1
ATOM 623 O O . GLN A 1 81 ? 22.784 0.880 16.915 1.00 25.39 81 GLN A O 1
ATOM 629 N N . ASP A 1 82 ? 21.606 -0.333 15.385 1.00 24.67 82 ASP A N 1
ATOM 630 C CA . ASP A 1 82 ? 21.660 0.620 14.247 1.00 26.64 82 ASP A CA 1
ATOM 631 C C . ASP A 1 82 ? 23.103 0.946 13.829 1.00 28.53 82 ASP A C 1
ATOM 632 O O . ASP A 1 82 ? 23.286 1.957 13.152 1.00 27.20 82 ASP A O 1
ATOM 637 N N . LYS A 1 83 ? 24.103 0.114 14.143 1.00 29.92 83 LYS A N 1
ATOM 638 C CA A LYS A 1 83 ? 25.486 0.297 13.622 0.50 29.34 83 LYS A CA 1
ATOM 639 C CA B LYS A 1 83 ? 25.492 0.294 13.629 0.50 28.51 83 LYS A CA 1
ATOM 640 C C . LYS A 1 83 ? 25.916 -0.948 12.834 1.00 29.18 83 LYS A C 1
ATOM 641 O O . LYS A 1 83 ? 25.734 -2.095 13.331 1.00 25.51 83 LYS A O 1
ATOM 652 N N . GLU A 1 84 ? 26.484 -0.726 11.657 1.00 29.18 84 GLU A N 1
ATOM 653 C CA . GLU A 1 84 ? 26.910 -1.828 10.762 1.00 32.17 84 GLU A CA 1
ATOM 654 C C . GLU A 1 84 ? 27.975 -2.704 11.437 1.00 27.45 84 GLU A C 1
ATOM 655 O O . GLU A 1 84 ? 28.836 -2.186 12.117 1.00 24.95 84 GLU A O 1
ATOM 661 N N . PHE A 1 85 ? 27.857 -4.015 11.291 1.00 28.72 85 PHE A N 1
ATOM 662 C CA . PHE A 1 85 ? 28.864 -4.995 11.758 1.00 30.79 85 PHE A CA 1
ATOM 663 C C . PHE A 1 85 ? 29.306 -5.812 10.552 1.00 34.42 85 PHE A C 1
ATOM 664 O O . PHE A 1 85 ? 28.510 -5.986 9.608 1.00 29.59 85 PHE A O 1
ATOM 672 N N . GLN A 1 86 ? 30.532 -6.318 10.636 1.00 34.30 86 GLN A N 1
ATOM 673 C CA . GLN A 1 86 ? 30.996 -7.461 9.819 1.00 35.10 86 GLN A CA 1
ATOM 674 C C . GLN A 1 86 ? 31.417 -8.586 10.768 1.00 30.76 86 GLN A C 1
ATOM 675 O O . GLN A 1 86 ? 32.078 -8.301 11.782 1.00 31.99 86 GLN A O 1
ATOM 681 N N . ILE A 1 87 ? 30.990 -9.806 10.461 1.00 32.63 87 ILE A N 1
ATOM 682 C CA . ILE A 1 87 ? 31.220 -11.054 11.250 1.00 33.59 87 ILE A CA 1
ATOM 683 C C . ILE A 1 87 ? 31.839 -12.058 10.272 1.00 37.28 87 ILE A C 1
ATOM 684 O O . ILE A 1 87 ? 31.192 -12.360 9.249 1.00 36.32 87 ILE A O 1
ATOM 689 N N . LYS A 1 88 ? 33.073 -12.486 10.521 1.00 38.45 88 LYS A N 1
ATOM 690 C CA . LYS A 1 88 ? 33.763 -13.494 9.680 1.00 39.47 88 LYS A CA 1
ATOM 691 C C . LYS A 1 88 ? 33.702 -14.815 10.435 1.00 38.23 88 LYS A C 1
ATOM 692 O O . LYS A 1 88 ? 33.977 -14.827 11.661 1.00 34.02 88 LYS A O 1
ATOM 698 N N . ILE A 1 89 ? 33.228 -15.842 9.744 1.00 37.17 89 ILE A N 1
ATOM 699 C CA . ILE A 1 89 ? 33.176 -17.238 10.243 1.00 38.51 89 ILE A CA 1
ATOM 700 C C . ILE A 1 89 ? 34.090 -18.080 9.343 1.00 41.50 89 ILE A C 1
ATOM 701 O O . ILE A 1 89 ? 34.031 -17.944 8.113 1.00 42.62 89 ILE A O 1
ATOM 706 N N . THR A 1 90 ? 34.969 -18.840 9.986 1.00 38.10 90 THR A N 1
ATOM 707 C CA . THR A 1 90 ? 35.866 -19.866 9.412 1.00 35.47 90 THR A CA 1
ATOM 708 C C . THR A 1 90 ? 35.470 -21.170 10.087 1.00 36.99 90 THR A C 1
ATOM 709 O O . THR A 1 90 ? 35.142 -21.153 11.292 1.00 34.22 90 THR A O 1
ATOM 713 N N . PHE A 1 91 ? 35.480 -22.286 9.394 1.00 36.53 91 PHE A N 1
ATOM 714 C CA . PHE A 1 91 ? 35.335 -23.538 10.162 1.00 38.11 91 PHE A CA 1
ATOM 715 C C . PHE A 1 91 ? 36.222 -24.635 9.605 1.00 36.39 91 PHE A C 1
ATOM 716 O O . PHE A 1 91 ? 36.725 -24.585 8.468 1.00 33.61 91 PHE A O 1
ATOM 724 N N . THR A 1 92 ? 36.424 -25.580 10.501 1.00 33.80 92 THR A N 1
ATOM 725 C CA . THR A 1 92 ? 37.258 -26.773 10.335 1.00 32.52 92 THR A CA 1
ATOM 726 C C . THR A 1 92 ? 36.376 -27.931 10.810 1.00 30.13 92 THR A C 1
ATOM 727 O O . THR A 1 92 ? 35.239 -27.676 11.295 1.00 24.74 92 THR A O 1
ATOM 731 N N . ASN A 1 93 ? 36.889 -29.154 10.728 1.00 30.81 93 ASN A N 1
ATOM 732 C CA . ASN A 1 93 ? 36.244 -30.336 11.340 1.00 29.18 93 ASN A CA 1
ATOM 733 C C . ASN A 1 93 ? 36.121 -30.088 12.850 1.00 24.57 93 ASN A C 1
ATOM 734 O O . ASN A 1 93 ? 35.126 -30.534 13.403 1.00 24.11 93 ASN A O 1
ATOM 739 N N . GLU A 1 94 ? 37.059 -29.377 13.505 1.00 22.74 94 GLU A N 1
ATOM 740 C CA . GLU A 1 94 ? 37.041 -29.228 15.000 1.00 23.94 94 GLU A CA 1
ATOM 741 C C . GLU A 1 94 ? 35.995 -28.188 15.415 1.00 25.13 94 GLU A C 1
ATOM 742 O O . GLU A 1 94 ? 35.237 -28.457 16.385 1.00 22.15 94 GLU A O 1
ATOM 748 N N . GLU A 1 95 ? 35.988 -27.021 14.767 1.00 29.03 95 GLU A N 1
ATOM 749 C CA . GLU A 1 95 ? 35.251 -25.861 15.329 1.00 30.65 95 GLU A CA 1
ATOM 750 C C . GLU A 1 95 ? 34.963 -24.778 14.292 1.00 33.53 95 GLU A C 1
ATOM 751 O O . GLU A 1 95 ? 35.707 -24.637 13.299 1.00 31.69 95 GLU A O 1
ATOM 757 N N . PHE A 1 96 ? 33.923 -24.001 14.580 1.00 34.74 96 PHE A N 1
ATOM 758 C CA . PHE A 1 96 ? 33.679 -22.683 13.957 1.00 32.31 96 PHE A CA 1
ATOM 759 C C . PHE A 1 96 ? 34.505 -21.654 14.694 1.00 31.47 96 PHE A C 1
ATOM 760 O O . PHE A 1 96 ? 34.405 -21.572 15.911 1.00 36.33 96 PHE A O 1
ATOM 768 N N . LEU A 1 97 ? 35.308 -20.904 13.968 1.00 30.55 97 LEU A N 1
ATOM 769 C CA . LEU A 1 97 ? 36.034 -19.759 14.527 1.00 30.82 97 LEU A CA 1
ATOM 770 C C . LEU A 1 97 ? 35.298 -18.498 14.056 1.00 32.11 97 LEU A C 1
ATOM 771 O O . LEU A 1 97 ? 35.288 -18.222 12.823 1.00 30.90 97 LEU A O 1
ATOM 776 N N . VAL A 1 98 ? 34.649 -17.800 14.985 1.00 28.87 98 VAL A N 1
ATOM 777 C CA . VAL A 1 98 ? 33.889 -16.549 14.684 1.00 29.08 98 VAL A CA 1
ATOM 778 C C . VAL A 1 98 ? 34.759 -15.359 15.058 1.00 29.82 98 VAL A C 1
ATOM 779 O O . VAL A 1 98 ? 35.152 -15.266 16.214 1.00 31.45 98 VAL A O 1
ATOM 783 N N . THR A 1 99 ? 35.031 -14.501 14.083 1.00 29.80 99 THR A N 1
ATOM 784 C CA . THR A 1 99 ? 35.755 -13.230 14.239 1.00 29.59 99 THR A CA 1
ATOM 785 C C . THR A 1 99 ? 34.730 -12.100 14.305 1.00 30.88 99 THR A C 1
ATOM 786 O O . THR A 1 99 ? 34.017 -11.854 13.296 1.00 26.99 99 THR A O 1
ATOM 790 N N . LEU A 1 100 ? 34.699 -11.422 15.447 1.00 29.80 100 LEU A N 1
ATOM 791 C CA . LEU A 1 100 ? 33.695 -10.384 15.759 1.00 29.59 100 LEU A CA 1
ATOM 792 C C . LEU A 1 100 ? 34.172 -9.048 15.202 1.00 30.07 100 LEU A C 1
ATOM 793 O O . LEU A 1 100 ? 35.345 -8.894 14.852 1.00 29.98 100 LEU A O 1
ATOM 798 N N . PRO A 1 101 ? 33.259 -8.061 15.083 1.00 32.18 101 PRO A N 1
ATOM 799 C CA . PRO A 1 101 ? 33.573 -6.768 14.483 1.00 33.99 101 PRO A CA 1
ATOM 800 C C . PRO A 1 101 ? 34.813 -6.065 15.043 1.00 34.45 101 PRO A C 1
ATOM 801 O O . PRO A 1 101 ? 35.390 -5.301 14.336 1.00 38.18 101 PRO A O 1
ATOM 805 N N . ASP A 1 102 ? 35.183 -6.330 16.295 1.00 36.89 102 ASP A N 1
ATOM 806 C CA . ASP A 1 102 ? 36.335 -5.663 16.970 1.00 37.41 102 ASP A CA 1
ATOM 807 C C . ASP A 1 102 ? 37.620 -6.486 16.840 1.00 34.36 102 ASP A C 1
ATOM 808 O O . ASP A 1 102 ? 38.545 -6.194 17.595 1.00 36.87 102 ASP A O 1
ATOM 813 N N . GLY A 1 103 ? 37.632 -7.560 16.049 1.00 37.12 103 GLY A N 1
ATOM 814 C CA . GLY A 1 103 ? 38.817 -8.435 15.902 1.00 38.07 103 GLY A CA 1
ATOM 815 C C . GLY A 1 103 ? 38.932 -9.486 17.003 1.00 39.57 103 GLY A C 1
ATOM 816 O O . GLY A 1 103 ? 39.848 -10.308 16.930 1.00 39.72 103 GLY A O 1
ATOM 817 N N . SER A 1 104 ? 38.033 -9.496 17.989 1.00 38.55 104 SER A N 1
ATOM 818 C CA . SER A 1 104 ? 37.950 -10.577 19.003 1.00 36.01 104 SER A CA 1
ATOM 819 C C . SER A 1 104 ? 37.320 -11.817 18.341 1.00 39.04 104 SER A C 1
ATOM 820 O O . SER A 1 104 ? 36.688 -11.670 17.265 1.00 34.52 104 SER A O 1
ATOM 823 N N . GLU A 1 105 ? 37.509 -12.997 18.944 1.00 35.97 105 GLU A N 1
ATOM 824 C CA . GLU A 1 105 ? 37.063 -14.303 18.379 1.00 39.43 105 GLU A CA 1
ATOM 825 C C . GLU A 1 105 ? 36.252 -15.110 19.392 1.00 36.68 105 GLU A C 1
ATOM 826 O O . GLU A 1 105 ? 36.553 -15.010 20.597 1.00 36.19 105 GLU A O 1
ATOM 832 N N . ILE A 1 106 ? 35.352 -15.954 18.885 1.00 31.94 106 ILE A N 1
ATOM 833 C CA . ILE A 1 106 ? 34.626 -17.006 19.650 1.00 32.63 106 ILE A CA 1
ATOM 834 C C . ILE A 1 106 ? 34.968 -18.340 18.997 1.00 32.41 106 ILE A C 1
ATOM 835 O O . ILE A 1 106 ? 34.870 -18.411 17.762 1.00 32.01 106 ILE A O 1
ATOM 840 N N . HIS A 1 107 ? 35.283 -19.352 19.797 1.00 27.69 107 HIS A N 1
ATOM 841 C CA . HIS A 1 107 ? 35.442 -20.760 19.365 1.00 32.21 107 HIS A CA 1
ATOM 842 C C . HIS A 1 107 ? 34.158 -21.482 19.736 1.00 31.39 107 HIS A C 1
ATOM 843 O O . HIS A 1 107 ? 33.797 -21.434 20.913 1.00 38.60 107 HIS A O 1
ATOM 850 N N . PHE A 1 108 ? 33.473 -22.077 18.775 1.00 26.78 108 PHE A N 1
ATOM 851 C CA . PHE A 1 108 ? 32.294 -22.928 19.044 1.00 27.02 108 PHE A CA 1
ATOM 852 C C . PHE A 1 108 ? 32.540 -24.262 18.355 1.00 25.31 108 PHE A C 1
ATOM 853 O O . PHE A 1 108 ? 32.930 -24.272 17.196 1.00 23.26 108 PHE A O 1
ATOM 861 N N . PRO A 1 109 ? 32.357 -25.402 19.049 1.00 27.90 109 PRO A N 1
ATOM 862 C CA . PRO A 1 109 ? 32.596 -26.707 18.436 1.00 28.46 109 PRO A CA 1
ATOM 863 C C . PRO A 1 109 ? 31.695 -26.999 17.232 1.00 29.41 109 PRO A C 1
ATOM 864 O O . PRO A 1 109 ? 30.488 -26.730 17.324 1.00 28.67 109 PRO A O 1
ATOM 868 N N . ASN A 1 110 ? 32.281 -27.619 16.192 1.00 30.44 110 ASN A N 1
ATOM 869 C CA . ASN A 1 110 ? 31.555 -28.190 15.029 1.00 29.12 110 ASN A CA 1
ATOM 870 C C . ASN A 1 110 ? 31.033 -29.573 15.447 1.00 29.54 110 ASN A C 1
ATOM 871 O O . ASN A 1 110 ? 31.666 -30.606 15.104 1.00 28.70 110 ASN A O 1
ATOM 876 N N . ARG A 1 111 ? 29.955 -29.598 16.221 1.00 25.96 111 ARG A N 1
ATOM 877 C CA . ARG A 1 111 ? 29.415 -30.849 16.815 1.00 28.94 111 ARG A CA 1
ATOM 878 C C . ARG A 1 111 ? 28.878 -31.750 15.705 1.00 32.06 111 ARG A C 1
ATOM 879 O O . ARG A 1 111 ? 28.860 -32.954 15.903 1.00 33.29 111 ARG A O 1
ATOM 887 N N . GLN A 1 112 ? 28.467 -31.155 14.580 1.00 35.07 112 GLN A N 1
ATOM 888 C CA . GLN A 1 112 ? 27.903 -31.924 13.437 1.00 39.92 112 GLN A CA 1
ATOM 889 C C . GLN A 1 112 ? 29.028 -32.633 12.673 1.00 37.57 112 GLN A C 1
ATOM 890 O O . GLN A 1 112 ? 28.859 -33.827 12.356 1.00 42.31 112 GLN A O 1
ATOM 896 N N . GLY A 1 113 ? 30.126 -31.924 12.392 1.00 39.55 113 GLY A N 1
ATOM 897 C CA . GLY A 1 113 ? 31.250 -32.513 11.638 1.00 47.67 113 GLY A CA 1
ATOM 898 C C . GLY A 1 113 ? 30.805 -32.921 10.244 1.00 53.45 113 GLY A C 1
ATOM 899 O O . GLY A 1 113 ? 30.727 -34.137 9.978 1.00 52.44 113 GLY A O 1
ATOM 900 N N . SER A 1 114 ? 30.526 -31.933 9.388 1.00 48.01 114 SER A N 1
ATOM 901 C CA . SER A 1 114 ? 30.040 -32.181 7.999 1.00 42.66 114 SER A CA 1
ATOM 902 C C . SER A 1 114 ? 31.029 -31.723 6.912 1.00 48.25 114 SER A C 1
ATOM 903 O O . SER A 1 114 ? 31.064 -32.388 5.837 1.00 46.80 114 SER A O 1
ATOM 906 N N . GLU A 1 115 ? 31.753 -30.616 7.133 1.00 51.10 115 GLU A N 1
ATOM 907 C CA . GLU A 1 115 ? 32.795 -30.124 6.180 1.00 50.11 115 GLU A CA 1
ATOM 908 C C . GLU A 1 115 ? 32.204 -29.280 5.038 1.00 48.61 115 GLU A C 1
ATOM 909 O O . GLU A 1 115 ? 32.996 -28.743 4.238 1.00 46.19 115 GLU A O 1
ATOM 911 N N . LYS A 1 116 ? 30.876 -29.173 4.969 1.00 53.15 116 LYS A N 1
ATOM 912 C CA . LYS A 1 116 ? 30.131 -28.407 3.925 1.00 57.80 116 LYS A CA 1
ATOM 913 C C . LYS A 1 116 ? 28.686 -28.129 4.375 1.00 49.63 116 LYS A C 1
ATOM 914 O O . LYS A 1 116 ? 27.955 -29.104 4.623 1.00 49.94 116 LYS A O 1
ATOM 920 N N . TYR A 1 117 ? 28.255 -26.860 4.423 1.00 44.06 117 TYR A N 1
ATOM 921 C CA . TYR A 1 117 ? 26.872 -26.477 4.843 1.00 42.16 117 TYR A CA 1
ATOM 922 C C . TYR A 1 117 ? 26.183 -25.664 3.722 1.00 37.05 117 TYR A C 1
ATOM 923 O O . TYR A 1 117 ? 26.816 -24.775 3.161 1.00 40.95 117 TYR A O 1
ATOM 932 N N . LYS A 1 118 ? 24.913 -25.970 3.436 1.00 40.13 118 LYS A N 1
ATOM 933 C CA . LYS A 1 118 ? 24.127 -25.495 2.259 1.00 47.39 118 LYS A CA 1
ATOM 934 C C . LYS A 1 118 ? 22.789 -24.849 2.696 1.00 46.05 118 LYS A C 1
ATOM 935 O O . LYS A 1 118 ? 21.875 -24.690 1.846 1.00 43.34 118 LYS A O 1
ATOM 941 N N . TYR A 1 119 ? 22.637 -24.512 3.977 1.00 37.96 119 TYR A N 1
ATOM 942 C CA . TYR A 1 119 ? 21.418 -23.845 4.497 1.00 37.82 119 TYR A CA 1
ATOM 943 C C . TYR A 1 119 ? 21.847 -22.731 5.451 1.00 34.53 119 TYR A C 1
ATOM 944 O O . TYR A 1 119 ? 22.582 -23.032 6.425 1.00 32.86 119 TYR A O 1
ATOM 953 N N . MET A 1 120 ? 21.401 -21.498 5.193 1.00 31.53 120 MET A N 1
ATOM 954 C CA . MET A 1 120 ? 21.640 -20.341 6.101 1.00 31.92 120 MET A CA 1
ATOM 955 C C . MET A 1 120 ? 20.335 -19.580 6.336 1.00 35.02 120 MET A C 1
ATOM 956 O O . MET A 1 120 ? 19.622 -19.285 5.337 1.00 33.44 120 MET A O 1
ATOM 961 N N . TYR A 1 121 ? 20.024 -19.315 7.610 1.00 33.00 121 TYR A N 1
ATOM 962 C CA . TYR A 1 121 ? 18.783 -18.623 8.048 1.00 36.04 121 TYR A CA 1
ATOM 963 C C . TYR A 1 121 ? 19.135 -17.550 9.084 1.00 33.41 121 TYR A C 1
ATOM 964 O O . TYR A 1 121 ? 19.703 -17.878 10.141 1.00 31.58 121 TYR A O 1
ATOM 973 N N . PHE A 1 122 ? 18.798 -16.301 8.774 1.00 29.97 122 PHE A N 1
ATOM 974 C CA . PHE A 1 122 ? 19.030 -15.131 9.639 1.00 27.45 122 PHE A CA 1
ATOM 975 C C . PHE A 1 122 ? 17.679 -14.740 10.228 1.00 31.36 122 PHE A C 1
ATOM 976 O O . PHE A 1 122 ? 16.672 -14.626 9.481 1.00 33.91 122 PHE A O 1
ATOM 984 N N . GLU A 1 123 ? 17.648 -14.626 11.555 1.00 32.19 123 GLU A N 1
ATOM 985 C CA . GLU A 1 123 ? 16.430 -14.411 12.367 1.00 31.77 123 GLU A CA 1
ATOM 986 C C . GLU A 1 123 ? 16.575 -13.092 13.120 1.00 29.08 123 GLU A C 1
ATOM 987 O O . GLU A 1 123 ? 17.732 -12.690 13.426 1.00 27.51 123 GLU A O 1
ATOM 993 N N . GLY A 1 124 ? 15.434 -12.493 13.447 1.00 26.82 124 GLY A N 1
ATOM 994 C CA . GLY A 1 124 ? 15.315 -11.419 14.447 1.00 27.51 124 GLY A CA 1
ATOM 995 C C . GLY A 1 124 ? 15.465 -10.043 13.838 1.00 27.21 124 GLY A C 1
ATOM 996 O O . GLY A 1 124 ? 15.372 -9.905 12.612 1.00 24.12 124 GLY A O 1
ATOM 997 N N . GLU A 1 125 ? 15.728 -9.049 14.684 1.00 27.26 125 GLU A N 1
ATOM 998 C CA . GLU A 1 125 ? 15.653 -7.614 14.323 1.00 28.02 125 GLU A CA 1
ATOM 999 C C . GLU A 1 125 ? 17.022 -7.152 13.803 1.00 26.17 125 GLU A C 1
ATOM 1000 O O . GLU A 1 125 ? 17.788 -6.515 14.555 1.00 26.79 125 GLU A O 1
ATOM 1006 N N . VAL A 1 126 ? 17.300 -7.424 12.528 1.00 25.17 126 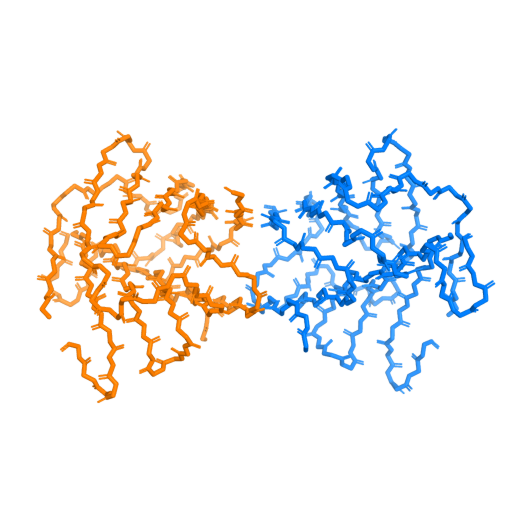VAL A N 1
ATOM 1007 C CA . VAL A 1 126 ? 18.583 -7.084 11.853 1.00 25.90 126 VAL A CA 1
ATOM 1008 C C . VAL A 1 126 ? 18.283 -6.926 10.360 1.00 26.37 126 VAL A C 1
ATOM 1009 O O . VAL A 1 126 ? 17.307 -7.530 9.879 1.00 27.79 126 VAL A O 1
ATOM 1013 N N . ARG A 1 127 ? 19.081 -6.129 9.666 1.00 28.94 127 ARG A N 1
ATOM 1014 C CA . ARG A 1 127 ? 19.079 -6.046 8.186 1.00 31.84 127 ARG A CA 1
ATOM 1015 C C . ARG A 1 127 ? 20.349 -6.747 7.712 1.00 28.90 127 ARG A C 1
ATOM 1016 O O . ARG A 1 127 ? 21.444 -6.249 8.005 1.00 26.26 127 ARG A O 1
ATOM 1024 N N . ILE A 1 128 ? 20.210 -7.893 7.047 1.00 28.89 128 ILE A N 1
ATOM 1025 C CA . ILE A 1 128 ? 21.380 -8.568 6.415 1.00 29.71 128 ILE A CA 1
ATOM 1026 C C . ILE A 1 128 ? 21.700 -7.840 5.108 1.00 29.57 128 ILE A C 1
ATOM 1027 O O . ILE A 1 128 ? 20.842 -7.856 4.194 1.00 31.71 128 ILE A O 1
ATOM 1032 N N . GLN A 1 129 ? 22.885 -7.233 5.029 1.00 29.71 129 GLN A N 1
ATOM 1033 C CA . GLN A 1 129 ? 23.364 -6.467 3.853 1.00 32.10 129 GLN A CA 1
ATOM 1034 C C . GLN A 1 129 ? 24.407 -7.248 3.045 1.00 32.17 129 GLN A C 1
ATOM 1035 O O . GLN A 1 129 ? 24.643 -6.850 1.884 1.00 35.50 129 GLN A O 1
ATOM 1041 N N . GLY A 1 130 ? 25.040 -8.268 3.627 1.00 31.55 130 GLY A N 1
ATOM 1042 C CA . GLY A 1 130 ? 26.244 -8.901 3.048 1.00 31.22 130 GLY A CA 1
ATOM 1043 C C . GLY A 1 130 ? 26.308 -10.374 3.384 1.00 32.21 130 GLY A C 1
ATOM 1044 O O . GLY A 1 130 ? 26.273 -10.691 4.575 1.00 30.16 130 GLY A O 1
ATOM 1045 N N . VAL A 1 131 ? 26.405 -11.241 2.369 1.00 31.49 131 VAL A N 1
ATOM 1046 C CA . VAL A 1 131 ? 26.714 -12.686 2.564 1.00 33.47 131 VAL A CA 1
ATOM 1047 C C . VAL A 1 131 ? 27.728 -13.124 1.502 1.00 32.81 131 VAL A C 1
ATOM 1048 O O . VAL A 1 131 ? 27.340 -13.181 0.334 1.00 27.09 131 VAL A O 1
ATOM 1052 N N . GLU A 1 132 ? 28.984 -13.364 1.902 1.00 34.53 132 GLU A N 1
ATOM 1053 C CA . GLU A 1 132 ? 30.069 -13.777 0.970 1.00 39.62 132 GLU A CA 1
ATOM 1054 C C . GLU A 1 132 ? 30.916 -14.894 1.580 1.00 40.79 132 GLU A C 1
ATOM 1055 O O . GLU A 1 132 ? 31.263 -14.809 2.783 1.00 41.28 132 GLU A O 1
ATOM 1061 N N . ILE A 1 133 ? 31.264 -15.869 0.731 1.00 38.36 133 ILE A N 1
ATOM 1062 C CA . ILE A 1 133 ? 31.969 -17.133 1.093 1.00 42.36 133 ILE A CA 1
ATOM 1063 C C . ILE A 1 133 ? 33.321 -17.183 0.367 1.00 43.28 133 ILE A C 1
ATOM 1064 O O . ILE A 1 133 ? 33.302 -16.880 -0.840 1.00 44.11 133 ILE A O 1
ATOM 1069 N N . ALA B 1 2 ? 17.578 -26.785 -8.326 1.00 50.22 2 ALA B N 1
ATOM 1070 C CA . ALA B 1 2 ? 16.850 -25.493 -8.313 1.00 49.47 2 ALA B CA 1
ATOM 1071 C C . ALA B 1 2 ? 17.737 -24.357 -7.779 1.00 45.64 2 ALA B C 1
ATOM 1072 O O . ALA B 1 2 ? 17.153 -23.403 -7.256 1.00 58.56 2 ALA B O 1
ATOM 1074 N N . GLY B 1 3 ? 19.071 -24.465 -7.866 1.00 39.05 3 GLY B N 1
ATOM 1075 C CA . GLY B 1 3 ? 20.026 -23.346 -7.732 1.00 32.50 3 GLY B CA 1
ATOM 1076 C C . GLY B 1 3 ? 19.944 -22.659 -6.377 1.00 32.12 3 GLY B C 1
ATOM 1077 O O . GLY B 1 3 ? 19.315 -23.208 -5.441 1.00 36.59 3 GLY B O 1
ATOM 1078 N N . VAL B 1 4 ? 20.544 -21.478 -6.278 1.00 30.22 4 VAL B N 1
ATOM 1079 C CA . VAL B 1 4 ? 20.654 -20.657 -5.039 1.00 29.10 4 VAL B CA 1
ATOM 1080 C C . VAL B 1 4 ? 19.382 -19.805 -4.897 1.00 29.40 4 VAL B C 1
ATOM 1081 O O . VAL B 1 4 ? 19.065 -19.051 -5.841 1.00 26.80 4 VAL B O 1
ATOM 1085 N N . LEU B 1 5 ? 18.674 -19.932 -3.773 1.00 27.72 5 LEU B N 1
ATOM 1086 C CA . LEU B 1 5 ? 17.431 -19.170 -3.496 1.00 29.80 5 LEU B CA 1
ATOM 1087 C C . LEU B 1 5 ? 17.689 -18.254 -2.304 1.00 29.38 5 LEU B C 1
ATOM 1088 O O . LEU B 1 5 ? 18.193 -18.725 -1.280 1.00 27.60 5 LEU B O 1
ATOM 1093 N N . ILE B 1 6 ? 17.426 -16.964 -2.462 1.00 28.27 6 ILE B N 1
ATOM 1094 C CA . ILE B 1 6 ? 17.553 -15.979 -1.357 1.00 27.15 6 ILE B CA 1
ATOM 1095 C C . ILE B 1 6 ? 16.194 -15.313 -1.174 1.00 27.72 6 ILE B C 1
ATOM 1096 O O . ILE B 1 6 ? 15.752 -14.649 -2.138 1.00 24.06 6 ILE B O 1
ATOM 1101 N N . GLN B 1 7 ? 15.589 -15.481 0.007 1.00 28.55 7 GLN B N 1
ATOM 1102 C CA . GLN B 1 7 ? 14.273 -14.878 0.336 1.00 30.44 7 GLN B CA 1
ATOM 1103 C C . GLN B 1 7 ? 14.425 -13.858 1.460 1.00 30.96 7 GLN B C 1
ATOM 1104 O O . GLN B 1 7 ? 15.040 -14.189 2.499 1.00 28.32 7 GLN B O 1
ATOM 1110 N N . ASN B 1 8 ? 13.839 -12.676 1.256 1.00 28.66 8 ASN B N 1
ATOM 1111 C CA . ASN B 1 8 ? 13.593 -11.646 2.293 1.00 28.81 8 ASN B CA 1
ATOM 1112 C C . ASN B 1 8 ? 14.849 -10.825 2.545 1.00 27.45 8 ASN B C 1
ATOM 1113 O O . ASN B 1 8 ? 14.854 -10.077 3.538 1.00 26.63 8 ASN B O 1
ATOM 1118 N N . MET B 1 9 ? 15.846 -10.916 1.670 1.00 26.73 9 MET B N 1
ATOM 1119 C CA . MET B 1 9 ? 16.976 -9.950 1.632 1.00 28.49 9 MET B CA 1
ATOM 1120 C C . MET B 1 9 ? 16.560 -8.764 0.745 1.00 27.39 9 MET B C 1
ATOM 1121 O O . MET B 1 9 ? 16.780 -8.811 -0.446 1.00 27.83 9 MET B O 1
ATOM 1126 N N . SER B 1 10 ? 15.905 -7.760 1.317 1.00 29.49 10 SER B N 1
ATOM 1127 C CA . SER B 1 10 ? 15.185 -6.696 0.565 1.00 31.17 10 SER B CA 1
ATOM 1128 C C . SER B 1 10 ? 16.143 -5.873 -0.313 1.00 27.55 10 SER B C 1
ATOM 1129 O O . SER B 1 10 ? 17.128 -5.369 0.168 1.00 26.54 10 SER B O 1
ATOM 1132 N N . PHE B 1 11 ? 15.829 -5.768 -1.591 1.00 28.87 11 PHE B N 1
ATOM 1133 C CA . PHE B 1 11 ? 16.545 -4.929 -2.583 1.00 28.98 11 PHE B CA 1
ATOM 1134 C C . PHE B 1 11 ? 15.598 -3.806 -3.014 1.00 29.39 11 PHE B C 1
ATOM 1135 O O . PHE B 1 11 ? 14.585 -4.083 -3.701 1.00 26.98 11 PHE B O 1
ATOM 1143 N N . LYS B 1 12 ? 15.916 -2.587 -2.588 1.00 35.26 12 LYS B N 1
ATOM 1144 C CA . LYS B 1 12 ? 15.032 -1.403 -2.747 1.00 36.13 12 LYS B CA 1
ATOM 1145 C C . LYS B 1 12 ? 15.643 -0.434 -3.758 1.00 33.34 12 LYS B C 1
ATOM 1146 O O . LYS B 1 12 ? 16.873 -0.445 -3.958 1.00 30.57 12 LYS B O 1
ATOM 1152 N N . VAL B 1 13 ? 14.794 0.420 -4.330 1.00 36.13 13 VAL B N 1
ATOM 1153 C CA . VAL B 1 13 ? 15.214 1.561 -5.190 1.00 32.41 13 VAL B CA 1
ATOM 1154 C C . VAL B 1 13 ? 16.273 2.369 -4.441 1.00 33.35 13 VAL B C 1
ATOM 1155 O O . VAL B 1 13 ? 15.970 2.784 -3.313 1.00 36.18 13 VAL B O 1
ATOM 1159 N N . GLY B 1 14 ? 17.478 2.483 -5.005 1.00 31.71 14 GLY B N 1
ATOM 1160 C CA . GLY B 1 14 ? 18.570 3.331 -4.498 1.00 32.50 14 GLY B CA 1
ATOM 1161 C C . GLY B 1 14 ? 19.759 2.536 -3.997 1.00 33.62 14 GLY B C 1
ATOM 1162 O O . GLY B 1 14 ? 20.817 3.137 -3.764 1.00 34.10 14 GLY B O 1
ATOM 1163 N N . GLN B 1 15 ? 19.607 1.239 -3.768 1.00 34.57 15 GLN B N 1
ATOM 1164 C CA . GLN B 1 15 ? 20.724 0.404 -3.259 1.00 32.81 15 GLN B CA 1
ATOM 1165 C C . GLN B 1 15 ? 21.460 -0.197 -4.459 1.00 31.82 15 GLN B C 1
ATOM 1166 O O . GLN B 1 15 ? 20.878 -0.257 -5.544 1.00 30.71 15 GLN B O 1
ATOM 1172 N N . THR B 1 16 ? 22.708 -0.614 -4.277 1.00 32.94 16 THR B N 1
ATOM 1173 C CA . THR B 1 16 ? 23.411 -1.449 -5.280 1.00 33.43 16 THR B CA 1
ATOM 1174 C C . THR B 1 16 ? 23.392 -2.885 -4.765 1.00 29.79 16 THR B C 1
ATOM 1175 O O . THR B 1 16 ? 23.629 -3.107 -3.556 1.00 29.83 16 THR B O 1
ATOM 1179 N N . LEU B 1 17 ? 23.060 -3.811 -5.651 1.00 30.19 17 LEU B N 1
ATOM 1180 C CA . LEU B 1 17 ? 23.223 -5.264 -5.435 1.00 28.93 17 LEU B CA 1
ATOM 1181 C C . LEU B 1 17 ? 24.523 -5.700 -6.121 1.00 29.98 17 LEU B C 1
ATOM 1182 O O . LEU B 1 17 ? 24.617 -5.520 -7.341 1.00 29.26 17 LEU B O 1
ATOM 1187 N N . THR B 1 18 ? 25.478 -6.218 -5.350 1.00 28.02 18 THR B N 1
ATOM 1188 C CA . THR B 1 18 ? 26.780 -6.736 -5.838 1.00 27.25 18 THR B CA 1
ATOM 1189 C C . THR B 1 18 ? 26.716 -8.260 -5.781 1.00 26.32 18 THR B C 1
ATOM 1190 O O . THR B 1 18 ? 26.429 -8.783 -4.708 1.00 24.51 18 THR B O 1
ATOM 1194 N N . ILE B 1 19 ? 26.870 -8.916 -6.930 1.00 26.33 19 ILE B N 1
ATOM 1195 C CA . ILE B 1 19 ? 26.838 -10.405 -7.051 1.00 25.69 19 ILE B CA 1
ATOM 1196 C C . ILE B 1 19 ? 28.236 -10.838 -7.446 1.00 25.63 19 ILE B C 1
ATOM 1197 O O . ILE B 1 19 ? 28.738 -10.315 -8.470 1.00 28.51 19 ILE B O 1
ATOM 1202 N N . THR B 1 20 ? 28.837 -11.701 -6.631 1.00 24.18 20 THR B N 1
ATOM 1203 C CA . THR B 1 20 ? 30.143 -12.348 -6.908 1.00 25.66 20 THR B CA 1
ATOM 1204 C C . THR B 1 20 ? 29.887 -13.826 -7.179 1.00 24.39 20 THR B C 1
ATOM 1205 O O . THR B 1 20 ? 29.225 -14.484 -6.366 1.00 25.49 20 THR B O 1
ATOM 1209 N N . GLY B 1 21 ? 30.411 -14.306 -8.290 1.00 24.22 21 GLY B N 1
ATOM 1210 C CA . GLY B 1 21 ? 30.167 -15.667 -8.768 1.00 24.75 21 GLY B CA 1
ATOM 1211 C C . GLY B 1 21 ? 31.238 -16.117 -9.721 1.00 23.70 21 GLY B C 1
ATOM 1212 O O . GLY B 1 21 ? 32.082 -15.299 -10.126 1.00 23.29 21 GLY B O 1
ATOM 1213 N N . VAL B 1 22 ? 31.197 -17.406 -10.038 1.00 25.84 22 VAL B N 1
ATOM 1214 C CA . VAL B 1 22 ? 32.070 -18.062 -11.049 1.00 25.30 22 VAL B CA 1
ATOM 1215 C C . VAL B 1 22 ? 31.179 -18.986 -11.857 1.00 25.03 22 VAL B C 1
ATOM 1216 O O . VAL B 1 22 ? 30.536 -19.866 -11.272 1.00 27.88 22 VAL B O 1
ATOM 1220 N N . PRO B 1 23 ? 31.093 -18.812 -13.195 1.00 22.44 23 PRO B N 1
ATOM 1221 C CA . PRO B 1 23 ? 30.350 -19.757 -14.009 1.00 24.16 23 PRO B CA 1
ATOM 1222 C C . PRO B 1 23 ? 31.049 -21.111 -13.821 1.00 24.86 23 PRO B C 1
ATOM 1223 O O . PRO B 1 23 ? 32.251 -21.118 -13.727 1.00 22.46 23 PRO B O 1
ATOM 1227 N N . LYS B 1 24 ? 30.281 -22.190 -13.735 1.00 24.37 24 LYS B N 1
ATOM 1228 C CA . LYS B 1 24 ? 30.839 -23.568 -13.695 1.00 28.59 24 LYS B CA 1
ATOM 1229 C C . LYS B 1 24 ? 31.742 -23.765 -14.907 1.00 27.24 24 LYS B C 1
ATOM 1230 O O . LYS B 1 24 ? 31.523 -23.163 -15.958 1.00 26.96 24 LYS B O 1
ATOM 1236 N N . PRO B 1 25 ? 32.780 -24.622 -14.810 1.00 26.26 25 PRO B N 1
ATOM 1237 C CA . PRO B 1 25 ? 33.687 -24.842 -15.938 1.00 26.02 25 PRO B CA 1
ATOM 1238 C C . PRO B 1 25 ? 32.974 -25.250 -17.235 1.00 23.49 25 PRO B C 1
ATOM 1239 O O . PRO B 1 25 ? 33.468 -24.952 -18.280 1.00 21.30 25 PRO B O 1
ATOM 1243 N N . ASP B 1 26 ? 31.833 -25.937 -17.124 1.00 23.19 26 ASP B N 1
ATOM 1244 C CA . ASP B 1 26 ? 31.067 -26.470 -18.275 1.00 23.88 26 ASP B CA 1
ATOM 1245 C C . ASP B 1 26 ? 29.785 -25.661 -18.460 1.00 25.02 26 ASP B C 1
ATOM 1246 O O . ASP B 1 26 ? 28.880 -26.146 -19.158 1.00 25.50 26 ASP B O 1
ATOM 1251 N N . SER B 1 27 ? 29.723 -24.441 -17.933 1.00 24.84 27 SER B N 1
ATOM 1252 C CA . SER B 1 27 ? 28.508 -23.589 -18.032 1.00 25.71 27 SER B CA 1
ATOM 1253 C C . SER B 1 27 ? 28.105 -23.348 -19.494 1.00 23.52 27 SER B C 1
ATOM 1254 O O . SER B 1 27 ? 28.968 -22.999 -20.314 1.00 25.79 27 SER B O 1
ATOM 1257 N N . THR B 1 28 ? 26.822 -23.550 -19.822 1.00 23.40 28 THR B N 1
ATOM 1258 C CA . THR B 1 28 ? 26.230 -23.165 -21.123 1.00 23.96 28 THR B CA 1
ATOM 1259 C C . THR B 1 28 ? 25.577 -21.802 -20.939 1.00 22.66 28 THR B C 1
ATOM 1260 O O . THR B 1 28 ? 25.460 -21.059 -21.907 1.00 24.08 28 THR B O 1
ATOM 1264 N N . ASN B 1 29 ? 25.113 -21.530 -19.732 1.00 23.31 29 ASN B N 1
ATOM 1265 C CA . ASN B 1 29 ? 24.362 -20.300 -19.404 1.00 22.92 29 ASN B CA 1
ATOM 1266 C C . ASN B 1 29 ? 24.083 -20.286 -17.901 1.00 23.53 29 ASN B C 1
ATOM 1267 O O . ASN B 1 29 ? 24.222 -21.368 -17.231 1.00 22.75 29 ASN B O 1
ATOM 1272 N N . PHE B 1 30 ? 23.631 -19.137 -17.397 1.00 20.77 30 PHE B N 1
ATOM 1273 C CA . PHE B 1 30 ? 23.162 -18.986 -15.997 1.00 22.88 30 PHE B CA 1
ATOM 1274 C C . PHE B 1 30 ? 22.252 -17.781 -15.939 1.00 22.50 30 PHE B C 1
ATOM 1275 O O . PHE B 1 30 ? 22.271 -17.015 -16.904 1.00 25.09 30 PHE B O 1
ATOM 1283 N N . ALA B 1 31 ? 21.472 -17.644 -14.874 1.00 23.18 31 ALA B N 1
ATOM 1284 C CA . ALA B 1 31 ? 20.486 -16.546 -14.766 1.00 23.34 31 ALA B CA 1
ATOM 1285 C C . ALA B 1 31 ? 20.395 -16.065 -13.323 1.00 22.52 31 ALA B C 1
ATOM 1286 O O . ALA B 1 31 ? 20.442 -16.899 -12.390 1.00 23.38 31 ALA B O 1
ATOM 1288 N N . ILE B 1 32 ? 20.270 -14.745 -13.212 1.00 23.23 32 ILE B N 1
ATOM 1289 C CA . ILE B 1 32 ? 19.913 -13.958 -12.007 1.00 24.50 32 ILE B CA 1
ATOM 1290 C C . ILE B 1 32 ? 18.464 -13.545 -12.196 1.00 24.15 32 ILE B C 1
ATOM 1291 O O . ILE B 1 32 ? 18.144 -12.944 -13.241 1.00 25.12 32 ILE B O 1
ATOM 1296 N N . ASN B 1 33 ? 17.630 -13.927 -11.244 1.00 23.58 33 ASN B N 1
ATOM 1297 C CA . ASN B 1 33 ? 16.176 -13.646 -11.233 1.00 23.67 33 ASN B CA 1
ATOM 1298 C C . ASN B 1 33 ? 15.928 -12.756 -10.030 1.00 23.62 33 ASN B C 1
ATOM 1299 O O . ASN B 1 33 ? 16.198 -13.219 -8.905 1.00 21.43 33 ASN B O 1
ATOM 1304 N N . ILE B 1 34 ? 15.473 -11.521 -10.266 1.00 23.59 34 ILE B N 1
ATOM 1305 C CA . ILE B 1 34 ? 15.050 -10.598 -9.183 1.00 25.52 34 ILE B CA 1
ATOM 1306 C C . ILE B 1 34 ? 13.543 -10.335 -9.340 1.00 26.17 34 ILE B C 1
ATOM 1307 O O . ILE B 1 34 ? 13.077 -9.984 -10.468 1.00 21.63 34 ILE B O 1
ATOM 1312 N N . GLY B 1 35 ? 12.777 -10.524 -8.267 1.00 26.54 35 GLY B N 1
ATOM 1313 C CA . GLY B 1 35 ? 11.319 -10.307 -8.361 1.00 27.92 35 GLY B CA 1
ATOM 1314 C C . GLY B 1 35 ? 10.627 -10.524 -7.040 1.00 27.55 35 GLY B C 1
ATOM 1315 O O . GLY B 1 35 ? 11.231 -10.217 -6.010 1.00 27.94 35 GLY B O 1
ATOM 1316 N N . HIS B 1 36 ? 9.378 -10.974 -7.092 1.00 30.58 36 HIS B N 1
ATOM 1317 C CA . HIS B 1 36 ? 8.514 -11.216 -5.912 1.00 28.87 36 HIS B CA 1
ATOM 1318 C C . HIS B 1 36 ? 8.429 -12.714 -5.605 1.00 29.52 36 HIS B C 1
ATOM 1319 O O . HIS B 1 36 ? 8.225 -13.052 -4.460 1.00 31.43 36 HIS B O 1
ATOM 1326 N N . SER B 1 37 ? 8.560 -13.590 -6.596 1.00 32.38 37 SER B N 1
ATOM 1327 C CA . SER B 1 37 ? 8.262 -15.039 -6.460 1.00 30.86 37 SER B CA 1
ATOM 1328 C C . SER B 1 37 ? 8.709 -15.753 -7.724 1.00 29.22 37 SER B C 1
ATOM 1329 O O . SER B 1 37 ? 8.973 -15.101 -8.723 1.00 31.23 37 SER B O 1
ATOM 1332 N N . PRO B 1 38 ? 8.729 -17.102 -7.752 1.00 30.57 38 PRO B N 1
ATOM 1333 C CA . PRO B 1 38 ? 9.068 -17.838 -8.975 1.00 31.02 38 PRO B CA 1
ATOM 1334 C C . PRO B 1 38 ? 8.157 -17.486 -10.173 1.00 32.14 38 PRO B C 1
ATOM 1335 O O . PRO B 1 38 ? 8.603 -17.600 -11.308 1.00 36.86 38 PRO B O 1
ATOM 1339 N N . GLU B 1 39 ? 6.947 -16.988 -9.914 1.00 31.98 39 GLU B N 1
ATOM 1340 C CA . GLU B 1 39 ? 5.927 -16.667 -10.942 1.00 33.74 39 GLU B CA 1
ATOM 1341 C C . GLU B 1 39 ? 5.906 -15.167 -11.240 1.00 32.01 39 GLU B C 1
ATOM 1342 O O . GLU B 1 39 ? 5.099 -14.777 -12.082 1.00 32.92 39 GLU B O 1
ATOM 1348 N N . ASP B 1 40 ? 6.756 -14.359 -10.605 1.00 29.19 40 ASP B N 1
ATOM 1349 C CA . ASP B 1 40 ? 6.743 -12.890 -10.806 1.00 29.17 40 ASP B CA 1
ATOM 1350 C C . ASP B 1 40 ? 8.187 -12.397 -10.727 1.00 27.13 40 ASP B C 1
ATOM 1351 O O . ASP B 1 40 ? 8.633 -12.073 -9.636 1.00 29.02 40 ASP B O 1
ATOM 1356 N N . ILE B 1 41 ? 8.876 -12.359 -11.862 1.00 25.17 41 ILE B N 1
ATOM 1357 C CA . ILE B 1 41 ? 10.311 -11.966 -11.962 1.00 24.82 41 ILE B CA 1
ATOM 1358 C C . ILE B 1 41 ? 10.380 -10.664 -12.754 1.00 22.35 41 ILE B C 1
ATOM 1359 O O . ILE B 1 41 ? 10.056 -10.697 -13.929 1.00 24.95 41 ILE B O 1
ATOM 1364 N N . ALA B 1 42 ? 10.868 -9.597 -12.130 1.00 23.93 42 ALA B N 1
ATOM 1365 C CA . ALA B 1 42 ? 11.007 -8.239 -12.699 1.00 23.58 42 ALA B CA 1
ATOM 1366 C C . ALA B 1 42 ? 12.218 -8.151 -13.629 1.00 22.42 42 ALA B C 1
ATOM 1367 O O . ALA B 1 42 ? 12.137 -7.443 -14.659 1.00 19.80 42 ALA B O 1
ATOM 1369 N N . LEU B 1 43 ? 13.327 -8.778 -13.223 1.00 23.54 43 LEU B N 1
ATOM 1370 C CA . LEU B 1 43 ? 14.562 -8.925 -14.036 1.00 23.76 43 LEU B CA 1
ATOM 1371 C C . LEU B 1 43 ? 15.032 -10.392 -14.048 1.00 23.85 43 LEU B C 1
ATOM 1372 O O . LEU B 1 43 ? 15.462 -10.917 -12.994 1.00 21.75 43 LEU B O 1
ATOM 1377 N N . HIS B 1 44 ? 15.037 -10.971 -15.239 1.00 22.27 44 HIS B N 1
ATOM 1378 C CA . HIS B 1 44 ? 15.712 -12.234 -15.594 1.00 23.24 44 HIS B CA 1
ATOM 1379 C C . HIS B 1 44 ? 16.944 -11.864 -16.421 1.00 23.75 44 HIS B C 1
ATOM 1380 O O . HIS B 1 44 ? 16.773 -11.384 -17.540 1.00 24.75 44 HIS B O 1
ATOM 1387 N N . MET B 1 45 ? 18.137 -12.046 -15.876 1.00 23.09 45 MET B N 1
ATOM 1388 C CA . MET B 1 45 ? 19.375 -11.695 -16.622 1.00 25.40 45 MET B CA 1
ATOM 1389 C C . MET B 1 45 ? 20.136 -12.989 -16.881 1.00 23.73 45 MET B C 1
ATOM 1390 O O . MET B 1 45 ? 20.531 -13.633 -15.896 1.00 26.40 45 MET B O 1
ATOM 1395 N N . ASN B 1 46 ? 20.340 -13.318 -18.149 1.00 23.13 46 ASN B N 1
ATOM 1396 C CA . ASN B 1 46 ? 20.698 -14.689 -18.579 1.00 23.45 46 ASN B CA 1
ATOM 1397 C C . ASN B 1 46 ? 21.887 -14.596 -19.525 1.00 23.08 46 ASN B C 1
ATOM 1398 O O . ASN B 1 46 ? 21.725 -14.603 -20.749 1.00 25.66 46 ASN B O 1
ATOM 1403 N N . PRO B 1 47 ? 23.121 -14.467 -18.980 1.00 23.11 47 PRO B N 1
ATOM 1404 C CA . PRO B 1 47 ? 24.333 -14.680 -19.773 1.00 23.55 47 PRO B CA 1
ATOM 1405 C C . PRO B 1 47 ? 24.351 -16.107 -20.350 1.00 24.67 47 PRO B C 1
ATOM 1406 O O . PRO B 1 47 ? 24.238 -17.059 -19.599 1.00 25.01 47 PRO B O 1
ATOM 1410 N N . ARG B 1 48 ? 24.420 -16.201 -21.680 1.00 23.37 48 ARG B N 1
ATOM 1411 C CA . ARG B 1 48 ? 24.444 -17.461 -22.462 1.00 23.83 48 ARG B CA 1
ATOM 1412 C C . ARG B 1 48 ? 25.813 -17.624 -23.136 1.00 24.35 48 ARG B C 1
ATOM 1413 O O . ARG B 1 48 ? 26.102 -16.883 -24.105 1.00 22.71 48 ARG B O 1
ATOM 1421 N N . PHE B 1 49 ? 26.614 -18.586 -22.667 1.00 23.33 49 PHE B N 1
ATOM 1422 C CA . PHE B 1 49 ? 27.841 -19.032 -23.369 1.00 24.48 49 PHE B CA 1
ATOM 1423 C C . PHE B 1 49 ? 27.390 -19.643 -24.693 1.00 25.39 49 PHE B C 1
ATOM 1424 O O . PHE B 1 49 ? 27.860 -19.223 -25.786 1.00 25.34 49 PHE B O 1
ATOM 1432 N N . ASP B 1 50 ? 26.437 -20.565 -24.587 1.00 25.89 50 ASP B N 1
ATOM 1433 C CA . ASP B 1 50 ? 25.857 -21.278 -25.747 1.00 26.81 50 ASP B CA 1
ATOM 1434 C C . ASP B 1 50 ? 24.603 -22.024 -25.287 1.00 29.15 50 ASP B C 1
ATOM 1435 O O . ASP B 1 50 ? 24.740 -23.173 -24.763 1.00 30.05 50 ASP B O 1
ATOM 1440 N N . ALA B 1 51 ? 23.428 -21.408 -25.453 1.00 26.25 51 ALA B N 1
ATOM 1441 C CA . ALA B 1 51 ? 22.129 -21.973 -25.018 1.00 26.42 51 ALA B CA 1
ATOM 1442 C C . ALA B 1 51 ? 20.992 -21.226 -25.733 1.00 29.10 51 ALA B C 1
ATOM 1443 O O . ALA B 1 51 ? 21.237 -20.005 -26.035 1.00 25.19 51 ALA B O 1
ATOM 1445 N N . HIS B 1 52 ? 19.857 -21.890 -26.061 1.00 30.04 52 HIS B N 1
ATOM 1446 C CA . HIS B 1 52 ? 18.620 -21.266 -26.645 1.00 36.14 52 HIS B CA 1
ATOM 1447 C C . HIS B 1 52 ? 18.962 -20.699 -28.036 1.00 37.82 52 HIS B C 1
ATOM 1448 O O . HIS B 1 52 ? 18.230 -19.797 -28.507 1.00 41.23 52 HIS B O 1
ATOM 1455 N N . GLY B 1 53 ? 20.025 -21.223 -28.664 1.00 36.80 53 GLY B N 1
ATOM 1456 C CA . GLY B 1 53 ? 20.521 -20.787 -29.986 1.00 37.72 53 GLY B CA 1
ATOM 1457 C C . GLY B 1 53 ? 21.344 -19.499 -29.922 1.00 34.85 53 GLY B C 1
ATOM 1458 O O . GLY B 1 53 ? 21.663 -18.981 -30.989 1.00 34.03 53 GLY B O 1
ATOM 1459 N N . ASP B 1 54 ? 21.674 -18.997 -28.724 1.00 32.16 54 ASP B N 1
ATOM 1460 C CA . ASP B 1 54 ? 22.552 -17.808 -28.533 1.00 31.67 54 ASP B CA 1
ATOM 1461 C C . ASP B 1 54 ? 23.941 -18.241 -28.056 1.00 31.29 54 ASP B C 1
ATOM 1462 O O . ASP B 1 54 ? 24.007 -19.095 -27.146 1.00 30.85 54 ASP B O 1
ATOM 1467 N N . GLN B 1 55 ? 24.980 -17.615 -28.618 1.00 28.42 55 GLN B N 1
ATOM 1468 C CA . GLN B 1 55 ? 26.407 -17.760 -28.241 1.00 30.93 55 GLN B CA 1
ATOM 1469 C C . GLN B 1 55 ? 26.900 -16.410 -27.696 1.00 28.76 55 GLN B C 1
ATOM 1470 O O . GLN B 1 55 ? 26.569 -15.385 -28.335 1.00 29.08 55 GLN B O 1
ATOM 1486 N N . THR B 1 57 ? 25.921 -14.200 -25.550 1.00 28.38 57 THR B N 1
ATOM 1487 C CA . THR B 1 57 ? 24.837 -13.183 -25.572 1.00 28.83 57 THR B CA 1
ATOM 1488 C C . THR B 1 57 ? 24.213 -13.116 -24.178 1.00 26.83 57 THR B C 1
ATOM 1489 O O . THR B 1 57 ? 23.968 -14.178 -23.598 1.00 25.16 57 THR B O 1
ATOM 1493 N N . ILE B 1 58 ? 23.982 -11.907 -23.668 1.00 24.02 58 ILE B N 1
ATOM 1494 C CA . ILE B 1 58 ? 23.203 -11.670 -22.424 1.00 24.91 58 ILE B CA 1
ATOM 1495 C C . ILE B 1 58 ? 21.761 -11.385 -22.850 1.00 22.80 58 ILE B C 1
ATOM 1496 O O . ILE B 1 58 ? 21.533 -10.416 -23.590 1.00 22.98 58 ILE B O 1
ATOM 1501 N N . VAL B 1 59 ? 20.837 -12.248 -22.437 1.00 22.70 59 VAL B N 1
ATOM 1502 C CA . VAL B 1 59 ? 19.381 -12.055 -22.660 1.00 23.87 59 VAL B CA 1
ATOM 1503 C C . VAL B 1 59 ? 18.738 -11.586 -21.360 1.00 22.32 59 VAL B C 1
ATOM 1504 O O . VAL B 1 59 ? 18.867 -12.285 -20.323 1.00 23.75 59 VAL B O 1
ATOM 1508 N N . CYS B 1 60 ? 18.075 -10.435 -21.395 1.00 20.97 60 CYS B N 1
ATOM 1509 C CA . CYS B 1 60 ? 17.269 -9.946 -20.251 1.00 23.94 60 CYS B CA 1
ATOM 1510 C C . CYS B 1 60 ? 15.789 -9.982 -20.642 1.00 23.92 60 CYS B C 1
ATOM 1511 O O . CYS B 1 60 ? 15.455 -9.713 -21.812 1.00 24.04 60 CYS B O 1
ATOM 1514 N N . ASN B 1 61 ? 14.940 -10.321 -19.685 1.00 23.98 61 ASN B N 1
ATOM 1515 C CA . ASN B 1 61 ? 13.474 -10.389 -19.903 1.00 23.03 61 ASN B CA 1
ATOM 1516 C C . ASN B 1 61 ? 12.795 -10.286 -18.549 1.00 24.15 61 ASN B C 1
ATOM 1517 O O . ASN B 1 61 ? 13.485 -10.243 -17.496 1.00 24.10 61 ASN B O 1
ATOM 1522 N N . SER B 1 62 ? 11.479 -10.273 -18.568 1.00 23.49 62 SER B N 1
ATOM 1523 C CA . SER B 1 62 ? 10.666 -10.318 -17.342 1.00 25.80 62 SER B CA 1
ATOM 1524 C C . SER B 1 62 ? 9.679 -11.464 -17.522 1.00 23.15 62 SER B C 1
ATOM 1525 O O . SER B 1 62 ? 9.386 -11.779 -18.664 1.00 24.46 62 SER B O 1
ATOM 1528 N N . PHE B 1 63 ? 9.262 -12.084 -16.424 1.00 25.09 63 PHE B N 1
ATOM 1529 C CA . PHE B 1 63 ? 8.367 -13.271 -16.421 1.00 26.16 63 PHE B CA 1
ATOM 1530 C C . PHE B 1 63 ? 7.220 -12.972 -15.469 1.00 27.73 63 PHE B C 1
ATOM 1531 O O . PHE B 1 63 ? 7.477 -12.648 -14.302 1.00 25.62 63 PHE B O 1
ATOM 1539 N N . GLN B 1 64 ? 5.986 -13.065 -15.953 1.00 32.95 64 GLN B N 1
ATOM 1540 C CA . GLN B 1 64 ? 4.794 -12.889 -15.094 1.00 38.06 64 GLN B CA 1
ATOM 1541 C C . GLN B 1 64 ? 3.648 -13.752 -15.602 1.00 39.39 64 GLN B C 1
ATOM 1542 O O . GLN B 1 64 ? 3.331 -13.647 -16.796 1.00 41.60 64 GLN B O 1
ATOM 1548 N N . SER B 1 65 ? 3.011 -14.511 -14.710 1.00 44.08 65 SER B N 1
ATOM 1549 C CA . SER B 1 65 ? 1.718 -15.190 -14.990 1.00 43.58 65 SER B CA 1
ATOM 1550 C C . SER B 1 65 ? 1.920 -16.197 -16.125 1.00 38.97 65 SER B C 1
ATOM 1551 O O . SER B 1 65 ? 1.158 -16.144 -17.099 1.00 40.80 65 SER B O 1
ATOM 1554 N N . GLY B 1 66 ? 2.995 -16.986 -16.048 1.00 41.31 66 GLY B N 1
ATOM 1555 C CA . GLY B 1 66 ? 3.330 -18.050 -17.018 1.00 37.77 66 GLY B CA 1
ATOM 1556 C C . GLY B 1 66 ? 4.066 -17.566 -18.269 1.00 35.67 66 GLY B C 1
ATOM 1557 O O . GLY B 1 66 ? 4.469 -18.436 -19.072 1.00 33.18 66 GLY B O 1
ATOM 1558 N N . SER B 1 67 ? 4.276 -16.256 -18.451 1.00 30.54 67 SER B N 1
ATOM 1559 C CA . SER B 1 67 ? 4.641 -15.678 -19.772 1.00 29.62 67 SER B CA 1
ATOM 1560 C C . SER B 1 67 ? 5.955 -14.880 -19.720 1.00 28.03 67 SER B C 1
ATOM 1561 O O . SER B 1 67 ? 6.121 -14.049 -18.808 1.00 23.97 67 SER B O 1
ATOM 1564 N N . TRP B 1 68 ? 6.793 -15.099 -20.724 1.00 27.56 68 TRP B N 1
ATOM 1565 C CA . TRP B 1 68 ? 8.003 -14.272 -20.917 1.00 26.96 68 TRP B CA 1
ATOM 1566 C C . TRP B 1 68 ? 7.566 -13.052 -21.729 1.00 27.82 68 TRP B C 1
ATOM 1567 O O . TRP B 1 68 ? 6.698 -13.197 -22.568 1.00 27.41 68 TRP B O 1
ATOM 1588 N N . GLU B 1 70 ? 9.168 -9.238 -23.726 1.00 24.70 70 GLU B N 1
ATOM 1589 C CA . GLU B 1 70 ? 10.093 -8.957 -24.852 1.00 23.56 70 GLU B CA 1
ATOM 1590 C C . GLU B 1 70 ? 11.555 -9.012 -24.403 1.00 21.56 70 GLU B C 1
ATOM 1591 O O . GLU B 1 70 ? 11.901 -8.291 -23.488 1.00 21.20 70 GLU B O 1
ATOM 1597 N N . GLU B 1 71 ? 12.363 -9.797 -25.114 1.00 21.80 71 GLU B N 1
ATOM 1598 C CA . GLU B 1 71 ? 13.804 -9.981 -24.804 1.00 22.95 71 GLU B CA 1
ATOM 1599 C C . GLU B 1 71 ? 14.565 -8.698 -25.160 1.00 22.84 71 GLU B C 1
ATOM 1600 O O . GLU B 1 71 ? 14.309 -8.123 -26.230 1.00 21.06 71 GLU B O 1
ATOM 1606 N N . HIS B 1 72 ? 15.464 -8.294 -24.277 1.00 22.35 72 HIS B N 1
ATOM 1607 C CA . HIS B 1 72 ? 16.596 -7.376 -24.570 1.00 25.25 72 HIS B CA 1
ATOM 1608 C C . HIS B 1 72 ? 17.865 -8.231 -24.694 1.00 29.71 72 HIS B C 1
ATOM 1609 O O . HIS B 1 72 ? 18.083 -9.129 -23.827 1.00 31.82 72 HIS B O 1
ATOM 1616 N N . ARG B 1 73 ? 18.649 -7.993 -25.734 1.00 27.94 73 ARG B N 1
ATOM 1617 C CA . ARG B 1 73 ? 19.842 -8.812 -26.054 1.00 32.08 73 ARG B CA 1
ATOM 1618 C C . ARG B 1 73 ? 21.058 -7.892 -26.119 1.00 32.68 73 ARG B C 1
ATOM 1619 O O . ARG B 1 73 ? 20.963 -6.804 -26.720 1.00 31.83 73 ARG B O 1
ATOM 1627 N N . ASP B 1 74 ? 22.127 -8.301 -25.450 1.00 35.06 74 ASP B N 1
ATOM 1628 C CA . ASP B 1 74 ? 23.421 -7.589 -25.479 1.00 35.82 74 ASP B CA 1
ATOM 1629 C C . ASP B 1 74 ? 24.518 -8.562 -25.905 1.00 35.39 74 ASP B C 1
ATOM 1630 O O . ASP B 1 74 ? 24.595 -9.651 -25.344 1.00 29.73 74 ASP B O 1
ATOM 1635 N N . ASP B 1 75 ? 25.345 -8.111 -26.847 1.00 37.59 75 ASP B N 1
ATOM 1636 C CA . ASP B 1 75 ? 26.493 -8.826 -27.441 1.00 38.41 75 ASP B CA 1
ATOM 1637 C C . ASP B 1 75 ? 27.716 -8.637 -26.529 1.00 37.21 75 ASP B C 1
ATOM 1638 O O . ASP B 1 75 ? 28.696 -9.377 -26.668 1.00 36.42 75 ASP B O 1
ATOM 1643 N N . ASN B 1 76 ? 27.672 -7.685 -25.606 1.00 36.11 76 ASN B N 1
ATOM 1644 C CA . ASN B 1 76 ? 28.752 -7.473 -24.607 1.00 36.81 76 ASN B CA 1
ATOM 1645 C C . ASN B 1 76 ? 28.766 -8.655 -23.626 1.00 34.39 76 ASN B C 1
ATOM 1646 O O . ASN B 1 76 ? 27.753 -8.882 -22.978 1.00 36.20 76 ASN B O 1
ATOM 1651 N N . PHE B 1 77 ? 29.850 -9.423 -23.563 1.00 32.64 77 PHE B N 1
ATOM 1652 C CA . PHE B 1 77 ? 29.900 -10.725 -22.849 1.00 33.06 77 PHE B CA 1
ATOM 1653 C C . PHE B 1 77 ? 31.245 -10.917 -22.166 1.00 33.27 77 PHE B C 1
ATOM 1654 O O . PHE B 1 77 ? 32.050 -11.724 -22.616 1.00 36.00 77 PHE B O 1
ATOM 1662 N N . PRO B 1 78 ? 31.504 -10.242 -21.028 1.00 35.00 78 PRO B N 1
ATOM 1663 C CA . PRO B 1 78 ? 32.769 -10.398 -20.318 1.00 37.66 78 PRO B CA 1
ATOM 1664 C C . PRO B 1 78 ? 32.639 -11.471 -19.232 1.00 35.63 78 PRO B C 1
ATOM 1665 O O . PRO B 1 78 ? 32.991 -11.188 -18.100 1.00 42.93 78 PRO B O 1
ATOM 1669 N N . PHE B 1 79 ? 32.062 -12.626 -19.567 1.00 27.22 79 PHE B N 1
ATOM 1670 C CA . PHE B 1 79 ? 32.045 -13.814 -18.682 1.00 24.86 79 PHE B CA 1
ATOM 1671 C C . PHE B 1 79 ? 32.894 -14.902 -19.309 1.00 25.10 79 PHE B C 1
ATOM 1672 O O . PHE B 1 79 ? 32.925 -15.018 -20.546 1.00 24.88 79 PHE B O 1
ATOM 1680 N N . ILE B 1 80 ? 33.513 -15.716 -18.457 1.00 26.94 80 ILE B N 1
ATOM 1681 C CA . ILE B 1 80 ? 34.295 -16.894 -18.902 1.00 26.78 80 ILE B CA 1
ATOM 1682 C C . ILE B 1 80 ? 34.018 -18.035 -17.952 1.00 23.93 80 ILE B C 1
ATOM 1683 O O . ILE B 1 80 ? 34.033 -17.796 -16.717 1.00 23.42 80 ILE B O 1
ATOM 1688 N N . GLN B 1 81 ? 33.874 -19.235 -18.525 1.00 24.10 81 GLN B N 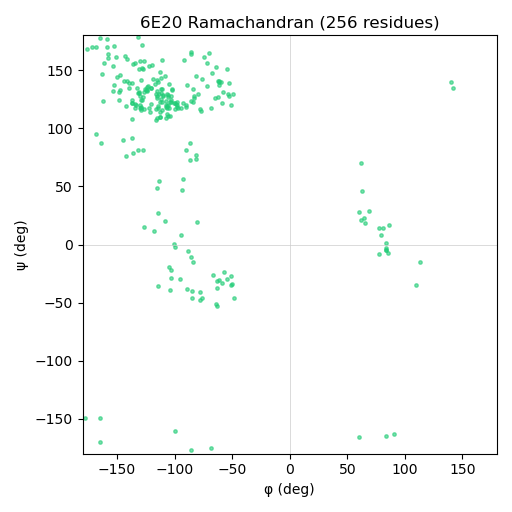1
ATOM 1689 C CA . GLN B 1 81 ? 33.758 -20.506 -17.763 1.00 23.85 81 GLN B CA 1
ATOM 1690 C C . GLN B 1 81 ? 34.899 -20.527 -16.733 1.00 24.64 81 GLN B C 1
ATOM 1691 O O . GLN B 1 81 ? 36.079 -20.233 -17.106 1.00 23.38 81 GLN B O 1
ATOM 1697 N N . ASP B 1 82 ? 34.542 -20.801 -15.479 1.00 23.28 82 ASP B N 1
ATOM 1698 C CA . ASP B 1 82 ? 35.446 -20.979 -14.310 1.00 27.21 82 ASP B CA 1
ATOM 1699 C C . ASP B 1 82 ? 36.195 -19.686 -13.943 1.00 28.49 82 ASP B C 1
ATOM 1700 O O . ASP B 1 82 ? 37.192 -19.794 -13.227 1.00 29.33 82 ASP B O 1
ATOM 1705 N N . LYS B 1 83 ? 35.756 -18.505 -14.383 1.00 29.12 83 LYS B N 1
ATOM 1706 C CA . LYS B 1 83 ? 36.431 -17.236 -13.995 1.00 28.05 83 LYS B CA 1
ATOM 1707 C C . LYS B 1 83 ? 35.486 -16.416 -13.139 1.00 26.77 83 LYS B C 1
ATOM 1708 O O . LYS B 1 83 ? 34.327 -16.248 -13.564 1.00 27.39 83 LYS B O 1
ATOM 1714 N N . GLU B 1 84 ? 35.967 -15.951 -11.987 1.00 25.66 84 GLU B N 1
ATOM 1715 C CA . GLU B 1 84 ? 35.172 -15.112 -11.055 1.00 29.18 84 GLU B CA 1
ATOM 1716 C C . GLU B 1 84 ? 34.730 -13.844 -11.780 1.00 28.07 84 GLU B C 1
ATOM 1717 O O . GLU B 1 84 ? 35.521 -13.301 -12.554 1.00 29.81 84 GLU B O 1
ATOM 1723 N N . PHE B 1 85 ? 33.497 -13.419 -11.532 1.00 27.20 85 PHE B N 1
ATOM 1724 C CA . PHE B 1 85 ? 32.952 -12.117 -11.973 1.00 27.41 85 PHE B CA 1
ATOM 1725 C C . PHE B 1 85 ? 32.302 -11.427 -10.773 1.00 28.91 85 PHE B C 1
ATOM 1726 O O . PHE B 1 85 ? 31.915 -12.097 -9.768 1.00 27.91 85 PHE B O 1
ATOM 1734 N N . GLN B 1 86 ? 32.194 -10.111 -10.912 1.00 28.31 86 GLN B N 1
ATOM 1735 C CA . GLN B 1 86 ? 31.413 -9.225 -10.032 1.00 32.34 86 GLN B CA 1
ATOM 1736 C C . GLN B 1 86 ? 30.507 -8.373 -10.928 1.00 28.44 86 GLN B C 1
ATOM 1737 O O . GLN B 1 86 ? 31.008 -7.805 -11.917 1.00 28.12 86 GLN B O 1
ATOM 1743 N N . ILE B 1 87 ? 29.206 -8.439 -10.650 1.00 27.79 87 ILE B N 1
ATOM 1744 C CA . ILE B 1 87 ? 28.101 -7.683 -11.313 1.00 30.40 87 ILE B CA 1
ATOM 1745 C C . ILE B 1 87 ? 27.448 -6.776 -10.264 1.00 29.47 87 ILE B C 1
ATOM 1746 O O . ILE B 1 87 ? 27.255 -7.222 -9.105 1.00 26.70 87 ILE B O 1
ATOM 1751 N N . LYS B 1 88 ? 27.138 -5.537 -10.650 1.00 28.97 88 LYS B N 1
ATOM 1752 C CA . LYS B 1 88 ? 26.400 -4.575 -9.800 1.00 29.25 88 LYS B CA 1
ATOM 1753 C C . LYS B 1 88 ? 25.077 -4.317 -10.487 1.00 25.69 88 LYS B C 1
ATOM 1754 O O . LYS B 1 88 ? 25.065 -4.288 -11.737 1.00 24.13 88 LYS B O 1
ATOM 1760 N N . ILE B 1 89 ? 24.016 -4.222 -9.695 1.00 25.26 89 ILE B N 1
ATOM 1761 C CA . ILE B 1 89 ? 22.650 -3.877 -10.177 1.00 26.43 89 ILE B CA 1
ATOM 1762 C C . ILE B 1 89 ? 22.129 -2.761 -9.288 1.00 28.45 89 ILE B C 1
ATOM 1763 O O . ILE B 1 89 ? 22.065 -2.964 -8.058 1.00 29.83 89 ILE B O 1
ATOM 1768 N N . THR B 1 90 ? 21.821 -1.630 -9.916 1.00 25.26 90 THR B N 1
ATOM 1769 C CA . THR B 1 90 ? 21.101 -0.484 -9.336 1.00 28.11 90 THR B CA 1
ATOM 1770 C C . THR B 1 90 ? 19.701 -0.452 -9.952 1.00 26.92 90 THR B C 1
ATOM 1771 O O . THR B 1 90 ? 19.573 -0.736 -11.153 1.00 25.31 90 THR B O 1
ATOM 1775 N N . PHE B 1 91 ? 18.671 -0.055 -9.226 1.00 27.92 91 PHE B N 1
ATOM 1776 C CA . PHE B 1 91 ? 17.395 0.228 -9.928 1.00 30.68 91 PHE B CA 1
ATOM 1777 C C . PHE B 1 91 ? 16.638 1.402 -9.341 1.00 27.96 91 PHE B C 1
ATOM 1778 O O . PHE B 1 91 ? 16.858 1.827 -8.193 1.00 29.04 91 PHE B O 1
ATOM 1786 N N . THR B 1 92 ? 15.735 1.867 -10.192 1.00 30.49 92 THR B N 1
ATOM 1787 C CA . THR B 1 92 ? 14.810 2.995 -9.991 1.00 32.41 92 THR B CA 1
ATOM 1788 C C . THR B 1 92 ? 13.446 2.420 -10.344 1.00 32.84 92 THR B C 1
ATOM 1789 O O . THR B 1 92 ? 13.430 1.304 -10.907 1.00 27.92 92 THR B O 1
ATOM 1793 N N . ASN B 1 93 ? 12.366 3.159 -10.094 1.00 32.56 93 ASN B N 1
ATOM 1794 C CA . ASN B 1 93 ? 11.006 2.775 -10.553 1.00 32.84 93 ASN B CA 1
ATOM 1795 C C . ASN B 1 93 ? 11.073 2.436 -12.047 1.00 29.74 93 ASN B C 1
ATOM 1796 O O . ASN B 1 93 ? 10.302 1.565 -12.497 1.00 30.27 93 ASN B O 1
ATOM 1801 N N . GLU B 1 94 ? 11.933 3.128 -12.800 1.00 27.32 94 GLU B N 1
ATOM 1802 C CA . GLU B 1 94 ? 11.947 3.074 -14.292 1.00 27.09 94 GLU B CA 1
ATOM 1803 C C . GLU B 1 94 ? 12.785 1.880 -14.778 1.00 26.06 94 GLU B C 1
ATOM 1804 O O . GLU B 1 94 ? 12.331 1.187 -15.717 1.00 27.26 94 GLU B O 1
ATOM 1810 N N . GLU B 1 95 ? 13.979 1.641 -14.247 1.00 25.30 95 GLU B N 1
ATOM 1811 C CA . GLU B 1 95 ? 14.833 0.592 -14.890 1.00 29.32 95 GLU B CA 1
ATOM 1812 C C . GLU B 1 95 ? 15.896 0.024 -13.950 1.00 29.11 95 GLU B C 1
ATOM 1813 O O . GLU B 1 95 ? 16.200 0.628 -12.903 1.00 30.33 95 GLU B O 1
ATOM 1819 N N . PHE B 1 96 ? 16.399 -1.158 -14.317 1.00 26.39 96 PHE B N 1
ATOM 1820 C CA . PHE B 1 96 ? 17.602 -1.768 -13.719 1.00 25.99 96 PHE B CA 1
ATOM 1821 C C . PHE B 1 96 ? 18.822 -1.291 -14.494 1.00 26.07 96 PHE B C 1
ATOM 1822 O O . PHE B 1 96 ? 18.795 -1.276 -15.740 1.00 26.64 96 PHE B O 1
ATOM 1830 N N . LEU B 1 97 ? 19.875 -0.953 -13.771 1.00 26.90 97 LEU B N 1
ATOM 1831 C CA . LEU B 1 97 ? 21.185 -0.620 -14.389 1.00 28.44 97 LEU B CA 1
ATOM 1832 C C . LEU B 1 97 ? 22.182 -1.672 -13.928 1.00 25.07 97 LEU B C 1
ATOM 1833 O O . LEU B 1 97 ? 22.590 -1.623 -12.783 1.00 23.96 97 LEU B O 1
ATOM 1838 N N . VAL B 1 98 ? 22.555 -2.563 -14.831 1.00 23.21 98 VAL B N 1
ATOM 1839 C CA . VAL B 1 98 ? 23.561 -3.624 -14.583 1.00 23.74 98 VAL B CA 1
ATOM 1840 C C . VAL B 1 98 ? 24.919 -3.095 -15.008 1.00 24.06 98 VAL B C 1
ATOM 1841 O O . VAL B 1 98 ? 25.068 -2.753 -16.189 1.00 26.76 98 VAL B O 1
ATOM 1845 N N . THR B 1 99 ? 25.862 -3.067 -14.082 1.00 24.04 99 THR B N 1
ATOM 1846 C CA . THR B 1 99 ? 27.290 -2.823 -14.382 1.00 26.60 99 THR B CA 1
ATOM 1847 C C . THR B 1 99 ? 27.970 -4.195 -14.436 1.00 28.10 99 THR B C 1
ATOM 1848 O O . THR B 1 99 ? 27.937 -4.947 -13.440 1.00 23.82 99 THR B O 1
ATOM 1852 N N . LEU B 1 100 ? 28.541 -4.497 -15.591 1.00 29.66 100 LEU B N 1
ATOM 1853 C CA . LEU B 1 100 ? 29.241 -5.763 -15.873 1.00 31.50 100 LEU B CA 1
ATOM 1854 C C . LEU B 1 100 ? 30.682 -5.639 -15.406 1.00 33.73 100 LEU B C 1
ATOM 1855 O O . LEU B 1 100 ? 31.142 -4.524 -15.171 1.00 33.51 100 LEU B O 1
ATOM 1860 N N . PRO B 1 101 ? 31.415 -6.779 -15.294 1.00 35.73 101 PRO B N 1
ATOM 1861 C CA . PRO B 1 101 ? 32.804 -6.787 -14.834 1.00 39.70 101 PRO B CA 1
ATOM 1862 C C . PRO B 1 101 ? 33.670 -5.744 -15.550 1.00 44.04 101 PRO B C 1
ATOM 1863 O O . PRO B 1 101 ? 34.384 -5.039 -14.889 1.00 54.82 101 PRO B O 1
ATOM 1867 N N . ASP B 1 102 ? 33.560 -5.654 -16.876 1.00 45.32 102 ASP B N 1
ATOM 1868 C CA . ASP B 1 102 ? 34.420 -4.766 -17.696 1.00 46.92 102 ASP B CA 1
ATOM 1869 C C . ASP B 1 102 ? 33.900 -3.319 -17.647 1.00 45.16 102 ASP B C 1
ATOM 1870 O O . ASP B 1 102 ? 34.247 -2.558 -18.551 1.00 51.11 102 ASP B O 1
ATOM 1875 N N . GLY B 1 103 ? 33.077 -2.951 -16.662 1.00 44.22 103 GLY B N 1
ATOM 1876 C CA . GLY B 1 103 ? 32.613 -1.559 -16.467 1.00 40.14 103 GLY B CA 1
ATOM 1877 C C . GLY B 1 103 ? 31.505 -1.161 -17.439 1.00 38.47 103 GLY B C 1
ATOM 1878 O O . GLY B 1 103 ? 30.911 -0.084 -17.252 1.00 37.43 103 GLY B O 1
ATOM 1879 N N . SER B 1 104 ? 31.193 -1.996 -18.432 1.00 36.87 104 SER B N 1
ATOM 1880 C CA . SER B 1 104 ? 30.089 -1.751 -19.394 1.00 34.96 104 SER B CA 1
ATOM 1881 C C . SER B 1 104 ? 28.742 -1.904 -18.676 1.00 31.88 104 SER B C 1
ATOM 1882 O O . SER B 1 104 ? 28.730 -2.441 -17.551 1.00 27.56 104 SER B O 1
ATOM 1885 N N . GLU B 1 105 ? 27.656 -1.427 -19.287 1.00 31.37 105 GLU B N 1
ATOM 1886 C CA . GLU B 1 105 ? 26.318 -1.324 -18.632 1.00 32.64 105 GLU B CA 1
ATOM 1887 C C . GLU B 1 105 ? 25.223 -1.918 -19.510 1.00 31.60 105 GLU B C 1
ATOM 1888 O O . GLU B 1 105 ? 25.342 -1.828 -20.749 1.00 35.86 105 GLU B O 1
ATOM 1894 N N . ILE B 1 106 ? 24.167 -2.421 -18.870 1.00 30.55 106 ILE B N 1
ATOM 1895 C CA . ILE B 1 106 ? 22.905 -2.883 -19.507 1.00 30.67 106 ILE B CA 1
ATOM 1896 C C . ILE B 1 106 ? 21.781 -2.094 -18.847 1.00 29.62 106 ILE B C 1
ATOM 1897 O O . ILE B 1 106 ? 21.769 -2.034 -17.601 1.00 25.87 106 ILE B O 1
ATOM 1902 N N . HIS B 1 107 ? 20.869 -1.541 -19.645 1.00 27.99 107 HIS B N 1
ATOM 1903 C CA . HIS B 1 107 ? 19.658 -0.830 -19.173 1.00 28.69 107 HIS B CA 1
ATOM 1904 C C . HIS B 1 107 ? 18.498 -1.758 -19.483 1.00 26.69 107 HIS B C 1
ATOM 1905 O O . HIS B 1 107 ? 18.375 -2.125 -20.636 1.00 30.71 107 HIS B O 1
ATOM 1912 N N . PHE B 1 108 ? 17.736 -2.189 -18.486 1.00 24.55 108 PHE B N 1
ATOM 1913 C CA . PHE B 1 108 ? 16.537 -3.040 -18.695 1.00 24.10 108 PHE B CA 1
ATOM 1914 C C . PHE B 1 108 ? 15.378 -2.413 -17.931 1.00 23.57 108 PHE B C 1
ATOM 1915 O O . PHE B 1 108 ? 15.528 -2.116 -16.751 1.00 23.39 108 PHE B O 1
ATOM 1923 N N . PRO B 1 109 ? 14.213 -2.161 -18.564 1.00 21.47 109 PRO B N 1
ATOM 1924 C CA . PRO B 1 109 ? 13.108 -1.538 -17.856 1.00 22.77 109 PRO B CA 1
ATOM 1925 C C . PRO B 1 109 ? 12.589 -2.387 -16.695 1.00 24.72 109 PRO B C 1
ATOM 1926 O O . PRO B 1 109 ? 12.450 -3.610 -16.796 1.00 24.09 109 PRO B O 1
ATOM 1930 N N . ASN B 1 110 ? 12.265 -1.685 -15.615 1.00 28.40 110 ASN B N 1
ATOM 1931 C CA . ASN B 1 110 ? 11.512 -2.223 -14.463 1.00 26.44 110 ASN B CA 1
ATOM 1932 C C . ASN B 1 110 ? 10.020 -2.217 -14.796 1.00 29.5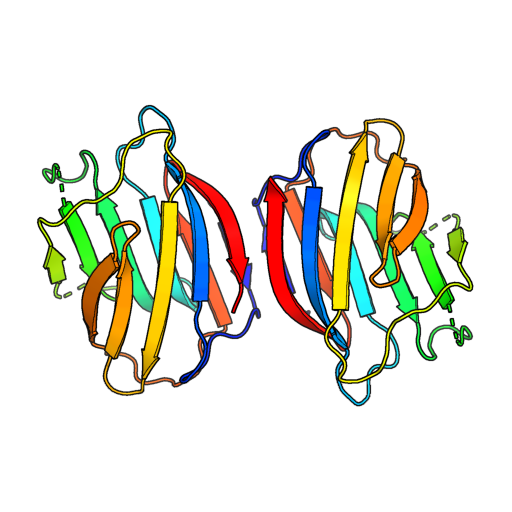7 110 ASN B C 1
ATOM 1933 O O . ASN B 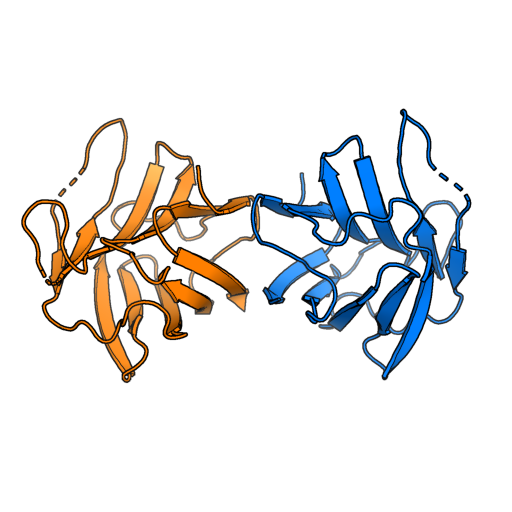1 110 ? 9.282 -1.406 -14.187 1.00 31.37 110 ASN B O 1
ATOM 1938 N N . ARG B 1 111 ? 9.588 -3.140 -15.658 1.00 28.12 111 ARG B N 1
ATOM 1939 C CA . ARG B 1 111 ? 8.177 -3.249 -16.140 1.00 28.66 111 ARG B CA 1
ATOM 1940 C C . ARG B 1 111 ? 7.242 -3.572 -14.972 1.00 30.68 111 ARG B C 1
ATOM 1941 O O . ARG B 1 111 ? 6.117 -3.031 -14.973 1.00 30.66 111 ARG B O 1
ATOM 1949 N N . GLN B 1 112 ? 7.675 -4.403 -14.018 1.00 31.05 112 GLN B N 1
ATOM 1950 C CA . GLN B 1 112 ? 6.846 -4.764 -12.834 1.00 31.46 112 GLN B CA 1
ATOM 1951 C C . GLN B 1 112 ? 6.574 -3.498 -12.012 1.00 28.78 112 GLN B C 1
ATOM 1952 O O . GLN B 1 112 ? 5.540 -3.444 -11.387 1.00 31.99 112 GLN B O 1
ATOM 1958 N N . GLY B 1 113 ? 7.484 -2.531 -11.995 1.00 33.24 113 GLY B N 1
ATOM 1959 C CA . GLY B 1 113 ? 7.240 -1.188 -11.432 1.00 34.51 113 GLY B CA 1
ATOM 1960 C C . GLY B 1 113 ? 7.477 -1.087 -9.934 1.00 36.38 113 GLY B C 1
ATOM 1961 O O . GLY B 1 113 ? 7.423 0.057 -9.427 1.00 33.87 113 GLY B O 1
ATOM 1962 N N . SER B 1 114 ? 7.725 -2.196 -9.221 1.00 32.89 114 SER B 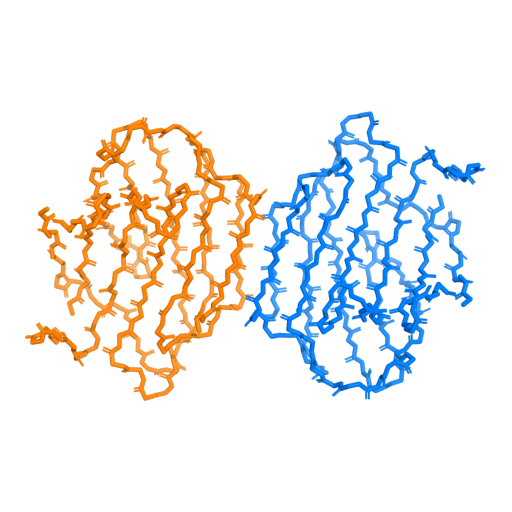N 1
ATOM 1963 C CA . SER B 1 114 ? 7.832 -2.161 -7.737 1.00 33.63 114 SER B CA 1
ATOM 1964 C C . SER B 1 114 ? 9.142 -1.466 -7.351 1.00 33.89 114 SER B C 1
ATOM 1965 O O . SER B 1 114 ? 10.061 -1.394 -8.199 1.00 32.37 114 SER B O 1
ATOM 1968 N N . GLU B 1 115 ? 9.182 -0.910 -6.134 1.00 35.10 115 GLU B N 1
ATOM 1969 C CA . GLU B 1 115 ? 10.362 -0.247 -5.523 1.00 35.41 115 GLU B CA 1
ATOM 1970 C C . GLU B 1 115 ? 11.075 -1.195 -4.549 1.00 33.06 115 GLU B C 1
ATOM 1971 O O . GLU B 1 115 ? 12.122 -0.787 -4.024 1.00 29.32 115 GLU B O 1
ATOM 1977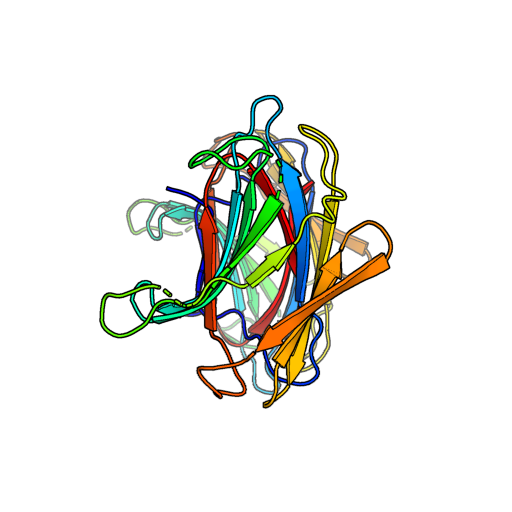 N N . LYS B 1 116 ? 10.558 -2.409 -4.334 1.00 34.19 116 LYS B N 1
ATOM 1978 C CA . LYS B 1 116 ? 11.195 -3.399 -3.428 1.00 34.79 116 LYS B CA 1
ATOM 1979 C C . LYS B 1 116 ? 10.945 -4.821 -3.924 1.00 30.96 116 LYS B C 1
ATOM 1980 O O . LYS B 1 116 ? 9.798 -5.148 -4.187 1.00 32.95 116 LYS B O 1
ATOM 1986 N N . TYR B 1 117 ? 12.005 -5.634 -3.967 1.00 31.38 117 TYR B N 1
ATOM 1987 C CA . TYR B 1 117 ? 11.997 -7.060 -4.384 1.00 29.85 117 TYR B CA 1
ATOM 1988 C C . TYR B 1 117 ? 12.669 -7.911 -3.295 1.00 27.51 117 TYR B C 1
ATOM 1989 O O . TYR B 1 117 ? 13.786 -7.591 -2.895 1.00 25.74 117 TYR B O 1
ATOM 1998 N N . LYS B 1 118 ? 11.985 -8.958 -2.826 1.00 32.22 118 LYS B N 1
ATOM 1999 C CA . LYS B 1 118 ? 12.424 -9.811 -1.688 1.00 34.82 118 LYS B CA 1
ATOM 2000 C C . LYS B 1 118 ? 12.634 -11.265 -2.157 1.00 32.59 118 LYS B C 1
ATOM 2001 O O . LYS B 1 118 ? 12.872 -12.150 -1.285 1.00 29.47 118 LYS B O 1
ATOM 2007 N N . TYR B 1 119 ? 12.636 -11.491 -3.472 1.00 27.65 119 TYR B N 1
ATOM 2008 C CA . TYR B 1 119 ? 12.901 -12.814 -4.090 1.00 27.54 119 TYR B CA 1
ATOM 2009 C C . TYR B 1 119 ? 14.119 -12.724 -5.023 1.00 26.16 119 TYR B C 1
ATOM 2010 O O . TYR B 1 119 ? 14.125 -11.915 -5.959 1.00 25.65 119 TYR B O 1
ATOM 2019 N N . MET B 1 120 ? 15.165 -13.512 -4.764 1.00 25.90 120 MET B N 1
ATOM 2020 C CA . MET B 1 120 ? 16.338 -13.628 -5.680 1.00 25.14 120 MET B CA 1
ATOM 2021 C C . MET B 1 120 ? 16.633 -15.115 -5.907 1.00 25.29 120 MET B C 1
ATOM 2022 O O . MET B 1 120 ? 16.693 -15.900 -4.945 1.00 24.55 120 MET B O 1
ATOM 2027 N N . TYR B 1 121 ? 16.786 -15.487 -7.165 1.00 26.06 121 TYR B N 1
ATOM 2028 C CA . TYR B 1 121 ? 17.012 -16.888 -7.570 1.00 26.30 121 TYR B CA 1
ATOM 2029 C C . TYR B 1 121 ? 18.101 -16.914 -8.636 1.00 25.25 121 TYR B C 1
ATOM 2030 O O . TYR B 1 121 ? 17.978 -16.239 -9.655 1.00 25.79 121 TYR B O 1
ATOM 2039 N N . PHE B 1 122 ? 19.179 -17.639 -8.359 1.00 27.92 122 PHE B N 1
ATOM 2040 C CA . PHE B 1 122 ? 20.315 -17.838 -9.282 1.00 25.99 122 PHE B CA 1
ATOM 2041 C C . PHE B 1 122 ? 20.231 -19.265 -9.816 1.00 28.35 122 PHE B C 1
ATOM 2042 O O . PHE B 1 122 ? 20.244 -20.204 -9.002 1.00 28.06 122 PHE B O 1
ATOM 2050 N N . GLU B 1 123 ? 20.085 -19.413 -11.133 1.00 29.02 123 GLU B N 1
ATOM 2051 C CA . GLU B 1 123 ? 19.801 -20.733 -11.752 1.00 32.05 123 GLU B CA 1
ATOM 2052 C C . GLU B 1 123 ? 20.835 -21.010 -12.842 1.00 29.64 123 GLU B C 1
ATOM 2053 O O . GLU B 1 123 ? 21.542 -20.065 -13.319 1.00 25.72 123 GLU B O 1
ATOM 2059 N N . GLY B 1 124 ? 20.989 -22.291 -13.137 1.00 27.22 124 GLY B N 1
ATOM 2060 C CA . GLY B 1 124 ? 21.953 -22.763 -14.127 1.00 25.09 124 GLY B CA 1
ATOM 2061 C C . GLY B 1 124 ? 23.334 -22.905 -13.548 1.00 25.79 124 GLY B C 1
ATOM 2062 O O . GLY B 1 124 ? 23.501 -22.894 -12.304 1.00 24.97 124 GLY B O 1
ATOM 2063 N N . GLU B 1 125 ? 24.302 -23.015 -14.447 1.00 25.62 125 GLU B N 1
ATOM 2064 C CA . GLU B 1 125 ? 25.664 -23.527 -14.182 1.00 27.65 125 GLU B CA 1
ATOM 2065 C C . GLU B 1 125 ? 26.542 -22.364 -13.702 1.00 26.21 125 GLU B C 1
ATOM 2066 O O . GLU B 1 125 ? 27.453 -21.927 -14.438 1.00 25.93 125 GLU B O 1
ATOM 2072 N N . VAL B 1 126 ? 26.308 -21.917 -12.466 1.00 25.64 126 VAL B N 1
ATOM 2073 C CA . VAL B 1 126 ? 27.082 -20.832 -11.792 1.00 23.68 126 VAL B CA 1
ATOM 2074 C C . VAL B 1 126 ? 27.144 -21.121 -10.300 1.00 25.06 126 VAL B C 1
ATOM 2075 O O . VAL B 1 126 ? 26.172 -21.641 -9.770 1.00 27.56 126 VAL B O 1
ATOM 2079 N N . ARG B 1 127 ? 28.249 -20.764 -9.649 1.00 29.89 127 ARG B N 1
ATOM 2080 C CA . ARG B 1 127 ? 28.351 -20.785 -8.169 1.00 32.99 127 ARG B CA 1
ATOM 2081 C C . ARG B 1 127 ? 28.309 -19.336 -7.690 1.00 30.86 127 ARG B C 1
ATOM 2082 O O . ARG B 1 127 ? 29.046 -18.486 -8.240 1.00 29.08 127 ARG B O 1
ATOM 2090 N N . ILE B 1 128 ? 27.435 -19.070 -6.729 1.00 27.68 128 ILE B N 1
ATOM 2091 C CA . ILE B 1 128 ? 27.282 -17.718 -6.133 1.00 28.10 128 ILE B CA 1
ATOM 2092 C C . ILE B 1 128 ? 28.091 -17.677 -4.842 1.00 25.45 128 ILE B C 1
ATOM 2093 O O . ILE B 1 128 ? 27.784 -18.439 -3.911 1.00 23.65 128 ILE B O 1
ATOM 2098 N N . GLN B 1 129 ? 29.097 -16.811 -4.811 1.00 26.44 129 GLN B N 1
ATOM 2099 C CA . GLN B 1 129 ? 30.050 -16.661 -3.694 1.00 29.34 129 GLN B CA 1
ATOM 2100 C C . GLN B 1 129 ? 29.702 -15.420 -2.870 1.00 29.33 129 GLN B C 1
ATOM 2101 O O . GLN B 1 129 ? 30.188 -15.359 -1.727 1.00 28.34 129 GLN B O 1
ATOM 2107 N N . GLY B 1 130 ? 28.975 -14.443 -3.438 1.00 25.92 130 GLY B N 1
ATOM 2108 C CA . GLY B 1 130 ? 28.670 -13.192 -2.720 1.00 26.46 130 GLY B CA 1
ATOM 2109 C C . GLY B 1 130 ? 27.397 -12.534 -3.194 1.00 26.81 130 GLY B C 1
ATOM 2110 O O . GLY B 1 130 ? 27.195 -12.425 -4.414 1.00 25.69 130 GLY B O 1
ATOM 2111 N N . VAL B 1 131 ? 26.552 -12.154 -2.241 1.00 28.70 131 VAL B N 1
ATOM 2112 C CA . VAL B 1 131 ? 25.387 -11.256 -2.445 1.00 29.82 131 VAL B CA 1
ATOM 2113 C C . VAL B 1 131 ? 25.491 -10.161 -1.389 1.00 30.56 131 VAL B C 1
ATOM 2114 O O . VAL B 1 131 ? 25.454 -10.497 -0.178 1.00 28.08 131 VAL B O 1
ATOM 2118 N N . GLU B 1 132 ? 25.677 -8.931 -1.856 1.00 27.35 132 GLU B N 1
ATOM 2119 C CA . GLU B 1 132 ? 25.780 -7.716 -1.013 1.00 31.62 132 GLU B CA 1
ATOM 2120 C C . GLU B 1 132 ? 24.756 -6.698 -1.508 1.00 30.08 132 GLU B C 1
ATOM 2121 O O . GLU B 1 132 ? 24.702 -6.459 -2.733 1.00 30.08 132 GLU B O 1
ATOM 2127 N N . ILE B 1 133 ? 24.015 -6.096 -0.582 1.00 32.37 133 ILE B N 1
ATOM 2128 C CA . ILE B 1 133 ? 23.006 -5.038 -0.874 1.00 33.60 133 ILE B CA 1
ATOM 2129 C C . ILE B 1 133 ? 23.242 -3.913 0.125 1.00 37.08 133 ILE B C 1
ATOM 2130 O O . ILE B 1 133 ? 23.138 -4.202 1.324 1.00 35.52 133 ILE B O 1
ATOM 2135 N N . LYS B 1 134 ? 23.546 -2.705 -0.357 1.00 41.06 134 LYS B N 1
ATOM 2136 C CA . LYS B 1 134 ? 23.573 -1.465 0.470 1.00 46.09 134 LYS B CA 1
ATOM 2137 C C . LYS B 1 134 ? 23.074 -0.292 -0.378 1.00 46.73 134 LYS B C 1
ATOM 2138 O O . LYS B 1 134 ? 23.608 -0.048 -1.439 1.00 44.44 134 LYS B O 1
#

Organism: Danio rerio (NCBI:txid7955)

Sequence (261 aa):
AGVLIQNMSFKVGQTLTITGVPKPDSTNFAINIGHSPEDIALHMNPRFDAHGDQTIVCNSFQSGSWEEHRDDNFPFIQDKKEFQIKITFTNEEFLVTLPDGSEIHFPNRQGSEKYKYMYFEGEVRIQGVEIAGVLIQNMSFKVGQTLTITGVPKPDSTNFAINIGHSPEDIALHMNPRFDAHGDQTIVCNSFQSGSWEEHRDDNFPFIQDKEFQIKITFTNEEFLVTLPDGSEIHFPNRQGSEKYKYMYFEGEVRIQGVEIK